Protein AF-A0A957PUI8-F1 (afdb_monomer)

Secondary structure (DSSP, 8-state):
-----PPPPPGGG-HHHHHHHT--TTHHHHHHHHHHHHHHH--TTT--EEEEESS---SSTT----SS-EEEEEEE--HHHHHHHHHT-----PEEP-SS--SS-EEEEETTTTEEEEEE-HHHHHHHTTT-TT--GGGS----HHHHHHHHHHHHTTSS-GGG--TTSPEEEEEEESS--------SS-TT----GGGTGGGS-GGGTTTTTS--PSSPP-TT--S-TT----TT-EEEEE-TTT--EEEEE---HHHHHHHHHHHHHTSSSSS-EEEEEEEESGGGG-PPTTPPPEEEE-TTSSSEEEE-HHHHHHHHHHHTTTTTT-TT-----EEEESSHHHHHHHHHHHHHHHHHHHH-

Radius of gyration: 20.93 Å; Cα contacts (8 Å, |Δi|>4): 728; chains: 1; bounding box: 64×50×56 Å

pLDDT: mean 84.75, std 15.0, range [31.52, 98.38]

Nearest PDB structures (foldseek):
  7f6h-assembly1_B  TM=4.415E-01  e=2.334E+00  Homo sapiens
  4g5s-assembly2_B  TM=3.783E-01  e=2.943E+00  Homo sapiens
  3qi2-assembly1_A  TM=3.836E-01  e=4.678E+00  Homo sapiens
  7rro-assembly1_RE  TM=3.338E-01  e=8.846E+00  Bos taurus

Structure (mmCIF, N/CA/C/O backbone):
data_AF-A0A957PUI8-F1
#
_entry.id   AF-A0A957PUI8-F1
#
loop_
_atom_site.group_PDB
_atom_site.id
_atom_site.type_symbol
_atom_site.label_atom_id
_atom_site.label_alt_id
_atom_site.label_comp_id
_atom_site.label_asym_id
_atom_site.label_entity_id
_atom_site.label_seq_id
_atom_site.pdbx_PDB_ins_code
_atom_site.Cartn_x
_atom_site.Cartn_y
_atom_site.Cartn_z
_atom_site.occupancy
_atom_site.B_iso_or_equiv
_atom_site.auth_seq_id
_atom_site.auth_comp_id
_atom_site.auth_asym_id
_atom_site.auth_atom_id
_atom_site.pdbx_PDB_model_num
ATOM 1 N N . GLY A 1 1 ? 38.160 -4.167 0.476 1.00 32.28 1 GLY A N 1
ATOM 2 C CA . GLY A 1 1 ? 38.110 -5.253 -0.507 1.00 32.28 1 GLY A CA 1
ATOM 3 C C . GLY A 1 1 ? 37.098 -6.223 0.010 1.00 32.28 1 GLY A C 1
ATOM 4 O O . GLY A 1 1 ? 37.440 -6.986 0.896 1.00 32.28 1 GLY A O 1
ATOM 5 N N . ASP A 1 2 ? 35.867 -6.089 -0.457 1.00 31.52 2 ASP A N 1
ATOM 6 C CA . ASP A 1 2 ? 34.816 -7.054 -0.186 1.00 31.52 2 ASP A CA 1
ATOM 7 C C . ASP A 1 2 ? 34.073 -7.259 -1.502 1.00 31.52 2 ASP A C 1
ATOM 9 O O . ASP A 1 2 ? 33.570 -6.318 -2.118 1.00 31.52 2 ASP A O 1
ATOM 13 N N . SER A 1 3 ? 34.215 -8.468 -2.015 1.00 36.03 3 SER A N 1
ATOM 14 C CA . SER A 1 3 ? 33.754 -8.921 -3.313 1.00 36.03 3 SER A CA 1
ATOM 15 C C . SER A 1 3 ? 32.315 -9.395 -3.186 1.00 36.03 3 SER A C 1
ATOM 17 O O . SER A 1 3 ? 32.062 -10.354 -2.468 1.00 36.03 3 SER A O 1
ATOM 19 N N . SER A 1 4 ? 31.405 -8.748 -3.914 1.00 41.06 4 SER A N 1
ATOM 20 C CA . SER A 1 4 ? 30.279 -9.386 -4.613 1.00 41.06 4 SER A CA 1
ATOM 21 C C . SER A 1 4 ? 29.708 -10.672 -3.981 1.00 41.06 4 SER A C 1
ATOM 23 O O . SER A 1 4 ? 29.846 -11.751 -4.555 1.00 41.06 4 SER A O 1
ATOM 25 N N . ASN A 1 5 ? 29.010 -10.563 -2.849 1.00 33.94 5 ASN A N 1
ATOM 26 C CA . ASN A 1 5 ? 27.994 -11.549 -2.478 1.00 33.94 5 ASN A CA 1
ATOM 27 C C . ASN A 1 5 ? 26.653 -11.028 -2.993 1.00 33.94 5 ASN A C 1
ATOM 29 O O . ASN A 1 5 ? 25.959 -10.280 -2.309 1.00 33.94 5 ASN A O 1
ATOM 33 N N . SER A 1 6 ? 26.305 -11.391 -4.228 1.00 39.66 6 SER A N 1
ATOM 34 C CA . SER A 1 6 ? 24.896 -11.379 -4.617 1.00 39.66 6 SER A CA 1
ATOM 35 C C . SER A 1 6 ? 24.217 -12.427 -3.726 1.00 39.66 6 SER A C 1
ATOM 37 O O . SER A 1 6 ? 24.689 -13.568 -3.723 1.00 39.66 6 SER A O 1
ATOM 39 N N . PRO A 1 7 ? 23.229 -12.062 -2.890 1.00 45.69 7 PRO A N 1
ATOM 40 C CA . PRO A 1 7 ? 22.587 -13.034 -2.019 1.00 45.69 7 PRO A CA 1
ATOM 41 C C . PRO A 1 7 ? 21.960 -14.098 -2.918 1.00 45.69 7 PRO A C 1
ATOM 43 O O . PRO A 1 7 ? 21.171 -13.769 -3.802 1.00 45.69 7 PRO A O 1
ATOM 46 N N . THR A 1 8 ? 22.348 -15.364 -2.754 1.00 48.09 8 THR A N 1
ATOM 47 C CA . THR A 1 8 ? 21.557 -16.451 -3.337 1.00 48.09 8 THR A CA 1
ATOM 48 C C . THR A 1 8 ? 20.154 -16.325 -2.754 1.00 48.09 8 THR A C 1
ATOM 50 O O . THR A 1 8 ? 20.069 -16.298 -1.523 1.00 48.09 8 THR A O 1
ATOM 53 N N . PRO A 1 9 ? 19.106 -16.220 -3.588 1.00 54.91 9 PRO A N 1
ATOM 54 C CA . PRO A 1 9 ? 17.733 -16.112 -3.117 1.00 54.91 9 PRO A CA 1
ATOM 55 C C . PRO A 1 9 ? 17.460 -17.247 -2.134 1.00 54.91 9 PRO A C 1
ATOM 57 O O . PRO A 1 9 ? 17.698 -18.417 -2.459 1.00 54.91 9 PRO A O 1
ATOM 60 N N . ASP A 1 10 ? 17.044 -16.910 -0.916 1.00 63.00 10 ASP A N 1
ATOM 61 C CA . ASP A 1 10 ? 16.640 -17.930 0.040 1.00 63.00 10 ASP A CA 1
ATOM 62 C C . ASP A 1 10 ? 15.305 -18.506 -0.445 1.00 63.00 10 ASP A C 1
ATOM 64 O O . ASP A 1 10 ? 14.446 -17.802 -0.974 1.00 63.00 10 ASP A O 1
ATOM 68 N N . THR A 1 11 ? 15.092 -19.798 -0.233 1.00 61.16 11 THR A N 1
ATOM 69 C CA . THR A 1 11 ? 13.758 -20.403 -0.315 1.00 61.16 11 THR A CA 1
ATOM 70 C C . THR A 1 11 ? 12.693 -19.638 0.482 1.00 61.16 11 THR A C 1
ATOM 72 O O . THR A 1 11 ? 11.520 -19.707 0.125 1.00 61.16 11 THR A O 1
ATOM 75 N N . GLY A 1 12 ? 13.087 -18.899 1.528 1.00 67.88 12 GLY A N 1
ATOM 76 C CA . GLY A 1 12 ? 12.214 -18.000 2.290 1.00 67.88 12 GLY A CA 1
ATOM 77 C C . GLY A 1 12 ? 11.775 -16.720 1.562 1.00 67.88 12 GLY A C 1
ATOM 78 O O . GLY A 1 12 ? 10.790 -16.120 1.985 1.00 67.88 12 GLY A O 1
ATOM 79 N N . ASP A 1 13 ? 12.446 -16.326 0.474 1.00 82.31 13 ASP A N 1
ATOM 80 C CA . ASP A 1 13 ? 12.096 -15.139 -0.322 1.00 82.31 13 ASP A CA 1
ATOM 81 C C . ASP A 1 13 ? 11.034 -15.440 -1.396 1.00 82.31 13 ASP A C 1
ATOM 83 O O . ASP A 1 13 ? 10.448 -14.517 -1.965 1.00 82.31 13 ASP A O 1
ATOM 87 N N . ASP A 1 14 ? 10.771 -16.723 -1.685 1.00 92.81 14 ASP A N 1
ATOM 88 C CA . ASP A 1 14 ? 9.701 -17.127 -2.596 1.00 92.81 14 ASP A CA 1
ATOM 89 C C . ASP A 1 14 ? 8.342 -16.976 -1.886 1.00 92.81 14 ASP A C 1
ATOM 91 O O . ASP A 1 14 ? 8.043 -17.757 -0.968 1.00 92.81 14 ASP A O 1
ATOM 95 N N . PRO A 1 15 ? 7.472 -16.037 -2.320 1.00 94.50 15 PRO A N 1
ATOM 96 C CA . PRO A 1 15 ? 6.189 -15.802 -1.668 1.00 94.50 15 PRO A CA 1
ATOM 97 C C . PRO A 1 15 ? 5.319 -17.058 -1.652 1.00 94.50 15 PRO A C 1
ATOM 99 O O . PRO A 1 15 ? 4.558 -17.262 -0.714 1.00 94.50 15 PRO A O 1
ATOM 102 N N . ARG A 1 16 ? 5.457 -17.949 -2.638 1.00 94.88 16 ARG A N 1
ATOM 103 C CA . ARG A 1 16 ? 4.681 -19.191 -2.718 1.00 94.88 16 ARG A CA 1
ATOM 104 C C . ARG A 1 16 ? 5.058 -20.153 -1.603 1.00 94.88 16 ARG A C 1
ATOM 106 O O . ARG A 1 16 ? 4.190 -20.755 -0.971 1.00 94.88 16 ARG A O 1
ATOM 113 N N . VAL A 1 17 ? 6.358 -20.296 -1.366 1.00 94.12 17 VAL A N 1
ATOM 114 C CA . VAL A 1 17 ? 6.896 -21.200 -0.349 1.00 94.12 17 VAL A CA 1
ATOM 115 C C . VAL A 1 17 ? 6.613 -20.642 1.039 1.00 94.12 17 VAL A C 1
ATOM 117 O O . VAL A 1 17 ? 6.068 -21.360 1.879 1.00 94.12 17 VAL A O 1
ATOM 120 N N . CYS A 1 18 ? 6.913 -19.362 1.272 1.00 94.50 18 CYS A N 1
ATOM 121 C CA . CYS A 1 18 ? 6.743 -18.782 2.598 1.00 94.50 18 CYS A CA 1
ATOM 122 C C . CYS A 1 18 ? 5.262 -18.607 2.980 1.00 94.50 18 CYS A C 1
ATOM 124 O O . CYS A 1 18 ? 4.916 -18.776 4.150 1.00 94.50 18 CYS A O 1
ATOM 126 N N . ASN A 1 19 ? 4.360 -18.337 2.020 1.00 95.69 19 ASN A N 1
ATOM 127 C CA . ASN A 1 19 ? 2.918 -18.254 2.291 1.00 95.69 19 ASN A CA 1
ATOM 128 C C . ASN A 1 19 ? 2.357 -19.615 2.704 1.00 95.69 19 ASN A C 1
ATOM 130 O O . ASN A 1 19 ? 1.551 -19.692 3.635 1.00 95.69 19 ASN A O 1
ATOM 134 N N . ALA A 1 20 ? 2.786 -20.683 2.021 1.00 93.88 20 ALA A N 1
ATOM 135 C CA . ALA A 1 20 ? 2.368 -22.050 2.314 1.00 93.88 20 ALA A CA 1
ATOM 136 C C . ALA A 1 20 ? 2.899 -22.544 3.669 1.00 93.88 20 ALA A C 1
ATOM 138 O O . ALA A 1 20 ? 2.205 -23.279 4.367 1.00 93.88 20 ALA A O 1
ATOM 139 N N . ALA A 1 21 ? 4.111 -22.129 4.048 1.00 93.81 21 ALA A N 1
ATOM 140 C CA . ALA A 1 21 ? 4.710 -22.427 5.349 1.00 93.81 21 ALA A CA 1
ATOM 141 C C . ALA A 1 21 ? 4.277 -21.460 6.470 1.00 93.81 21 ALA A C 1
ATOM 143 O O . ALA A 1 21 ? 4.639 -21.673 7.625 1.00 93.81 21 ALA A O 1
ATOM 144 N N . ASP A 1 22 ? 3.538 -20.405 6.122 1.00 93.38 22 ASP A N 1
ATOM 145 C CA . ASP A 1 22 ? 3.132 -19.300 6.993 1.00 93.38 22 ASP A CA 1
ATOM 146 C C . ASP A 1 22 ? 4.283 -18.639 7.774 1.00 93.38 22 ASP A C 1
ATOM 148 O O . ASP A 1 22 ? 4.185 -18.330 8.959 1.00 93.38 22 ASP A O 1
ATOM 152 N N . ASN A 1 23 ? 5.412 -18.421 7.100 1.00 93.31 23 ASN A N 1
ATOM 153 C CA . ASN A 1 23 ? 6.626 -17.894 7.724 1.00 93.31 23 ASN A CA 1
ATOM 154 C C . ASN A 1 23 ? 7.247 -16.702 6.979 1.00 93.31 23 ASN A C 1
ATOM 156 O O . ASN A 1 23 ? 8.385 -16.335 7.276 1.00 93.31 23 ASN A O 1
ATOM 160 N N . CYS A 1 24 ? 6.515 -16.077 6.048 1.00 92.12 24 CYS A N 1
ATOM 161 C CA . CYS A 1 24 ? 6.986 -14.890 5.335 1.00 92.12 24 CYS A CA 1
ATOM 162 C C . CYS A 1 24 ? 7.321 -13.763 6.315 1.00 92.12 24 CYS A C 1
ATOM 164 O O . CYS A 1 24 ? 6.441 -13.250 7.012 1.00 92.12 24 CYS A O 1
ATOM 166 N N . GLN A 1 25 ? 8.579 -13.334 6.340 1.00 90.00 25 GLN A N 1
ATOM 167 C CA . GLN A 1 25 ? 8.997 -12.167 7.109 1.00 90.00 25 GLN A CA 1
ATOM 168 C C . GLN A 1 25 ? 9.031 -10.924 6.208 1.00 90.00 25 GLN A C 1
ATOM 170 O O . GLN A 1 25 ? 9.383 -11.030 5.036 1.00 90.00 25 GLN A O 1
ATOM 175 N N . PRO A 1 26 ? 8.670 -9.738 6.726 1.00 89.50 26 PRO A N 1
ATOM 176 C CA . PRO A 1 26 ? 8.267 -9.459 8.109 1.00 89.50 26 PRO A CA 1
ATOM 177 C C . PRO A 1 26 ? 6.766 -9.682 8.400 1.00 89.50 26 PRO A C 1
ATOM 179 O O . PRO A 1 26 ? 6.325 -9.401 9.511 1.00 89.50 26 PRO A O 1
ATOM 182 N N . LEU A 1 27 ? 5.963 -10.163 7.437 1.00 92.94 27 LEU A N 1
ATOM 183 C CA . LEU A 1 27 ? 4.502 -10.258 7.590 1.00 92.94 27 LEU A CA 1
ATOM 184 C C . LEU A 1 27 ? 4.073 -11.120 8.786 1.00 92.94 27 LEU A C 1
ATOM 186 O O . LEU A 1 27 ? 3.169 -10.717 9.505 1.00 92.94 27 LEU A O 1
ATOM 190 N N . ARG A 1 28 ? 4.722 -12.260 9.053 1.00 93.50 28 ARG A N 1
ATOM 191 C CA . ARG A 1 28 ? 4.394 -13.093 10.225 1.00 93.50 28 ARG A CA 1
ATOM 192 C C . ARG A 1 28 ? 4.484 -12.297 11.527 1.00 93.50 28 ARG A C 1
ATOM 194 O O . ARG A 1 28 ? 3.560 -12.349 12.324 1.00 93.50 28 ARG A O 1
ATOM 201 N N . ALA A 1 29 ? 5.534 -11.496 11.697 1.00 91.44 29 ALA A N 1
ATOM 202 C CA . ALA A 1 29 ? 5.672 -10.653 12.879 1.00 91.44 29 ALA A CA 1
ATOM 203 C C . ALA A 1 29 ? 4.630 -9.527 12.935 1.00 91.44 29 ALA A C 1
ATOM 205 O O . ALA A 1 29 ? 4.162 -9.178 14.013 1.00 91.44 29 ALA A O 1
ATOM 206 N N . VAL A 1 30 ? 4.243 -8.972 11.781 1.00 93.88 30 VAL A N 1
ATOM 207 C CA . VAL A 1 30 ? 3.130 -8.012 11.702 1.00 93.88 30 VAL A CA 1
ATOM 208 C C . VAL A 1 30 ? 1.828 -8.661 12.168 1.00 93.88 30 VAL A C 1
ATOM 210 O O . VAL A 1 30 ? 1.095 -8.040 12.930 1.00 93.88 30 VAL A O 1
ATOM 213 N N . LYS A 1 31 ? 1.554 -9.900 11.742 1.00 95.62 31 LYS A N 1
ATOM 214 C CA . LYS A 1 31 ? 0.366 -10.660 12.153 1.00 95.62 31 LYS A CA 1
ATOM 215 C C . LYS A 1 31 ? 0.357 -10.886 13.661 1.00 95.62 31 LYS A C 1
ATOM 217 O O . LYS A 1 31 ? -0.644 -10.578 14.292 1.00 95.62 31 LYS A O 1
ATOM 222 N N . ASP A 1 32 ? 1.478 -11.339 14.224 1.00 94.44 32 ASP A N 1
ATOM 223 C CA . ASP A 1 32 ? 1.618 -11.574 15.667 1.00 94.44 32 ASP A CA 1
ATOM 224 C C . ASP A 1 32 ? 1.300 -10.300 16.469 1.00 94.44 32 ASP A C 1
ATOM 226 O O . ASP A 1 32 ? 0.420 -10.302 17.324 1.00 94.44 32 ASP A O 1
ATOM 230 N N . VAL A 1 33 ? 1.935 -9.175 16.122 1.00 93.50 33 VAL A N 1
ATOM 231 C CA . VAL A 1 33 ? 1.727 -7.899 16.827 1.00 93.50 33 VAL A CA 1
ATOM 232 C C . VAL A 1 33 ? 0.308 -7.348 16.626 1.00 93.50 33 VAL A C 1
ATOM 234 O O . VAL A 1 33 ? -0.265 -6.762 17.543 1.00 93.50 33 VAL A O 1
ATOM 237 N N . ALA A 1 34 ? -0.283 -7.521 15.441 1.00 94.12 34 ALA A N 1
ATOM 238 C CA . ALA A 1 34 ? -1.649 -7.080 15.176 1.00 94.12 34 ALA A CA 1
ATOM 239 C C . ALA A 1 34 ? -2.691 -7.912 15.943 1.00 94.12 34 ALA A C 1
ATOM 241 O O . ALA A 1 34 ? -3.688 -7.352 16.400 1.00 94.12 34 ALA A O 1
ATOM 242 N N . ILE A 1 35 ? -2.461 -9.219 16.113 1.00 95.19 35 ILE A N 1
ATOM 243 C CA . ILE A 1 35 ? -3.298 -10.087 16.953 1.00 95.19 35 ILE A CA 1
ATOM 244 C C . ILE A 1 35 ? -3.187 -9.649 18.414 1.00 95.19 35 ILE A C 1
ATOM 246 O O . ILE A 1 35 ? -4.217 -9.373 19.024 1.00 95.19 35 ILE A O 1
ATOM 250 N N . ASP A 1 36 ? -1.968 -9.466 18.932 1.00 91.62 36 ASP A N 1
ATOM 251 C CA . ASP A 1 36 ? -1.745 -8.986 20.303 1.00 91.62 36 ASP A CA 1
ATOM 252 C C . ASP A 1 36 ? -2.445 -7.638 20.554 1.00 91.62 36 ASP A C 1
ATOM 254 O O . ASP A 1 36 ? -3.061 -7.422 21.601 1.00 91.62 36 ASP A O 1
ATOM 258 N N . PHE A 1 37 ? -2.386 -6.723 19.579 1.00 89.56 37 PHE A N 1
ATOM 259 C CA . PHE A 1 37 ? -3.085 -5.439 19.629 1.00 89.56 37 PHE A CA 1
ATOM 260 C C . PHE A 1 37 ? -4.606 -5.615 19.700 1.00 89.56 37 PHE A C 1
ATOM 262 O O . PHE A 1 37 ? -5.262 -4.967 20.517 1.00 89.56 37 PHE A O 1
ATOM 269 N N . VAL A 1 38 ? -5.170 -6.499 18.870 1.00 91.19 38 VAL A N 1
ATOM 270 C CA . VAL A 1 38 ? -6.606 -6.794 18.869 1.00 91.19 38 VAL A CA 1
ATOM 271 C C . VAL A 1 38 ? -7.037 -7.393 20.207 1.00 91.19 38 VAL A C 1
ATOM 273 O O . VAL A 1 38 ? -7.983 -6.894 20.808 1.00 91.19 38 VAL A O 1
ATOM 276 N N . GLU A 1 39 ? -6.324 -8.395 20.714 1.00 90.06 39 GLU A N 1
ATOM 277 C CA . GLU A 1 39 ? -6.637 -9.047 21.991 1.00 90.06 39 GLU A CA 1
ATOM 278 C C . GLU A 1 39 ? -6.511 -8.093 23.191 1.00 90.06 39 GLU A C 1
ATOM 280 O O . GLU A 1 39 ? -7.239 -8.229 24.177 1.00 90.06 39 GLU A O 1
ATOM 285 N N . SER A 1 40 ? -5.608 -7.111 23.113 1.00 83.69 40 SER A N 1
ATOM 286 C CA . SER A 1 40 ? -5.331 -6.186 24.219 1.00 83.69 40 SER A CA 1
ATOM 287 C C . SER A 1 40 ? -6.242 -4.959 24.253 1.00 83.69 40 SER A C 1
ATOM 289 O O . SER A 1 40 ? -6.528 -4.450 25.338 1.00 83.69 40 SER A O 1
ATOM 291 N N . LEU A 1 41 ? -6.659 -4.443 23.091 1.00 77.25 41 LEU A N 1
ATOM 292 C CA . LEU A 1 41 ? -7.347 -3.150 22.992 1.00 77.25 41 LEU A CA 1
ATOM 293 C C . LEU A 1 41 ? -8.834 -3.271 22.645 1.00 77.25 41 LEU A C 1
ATOM 295 O O . LEU A 1 41 ? -9.619 -2.420 23.057 1.00 77.25 41 LEU A O 1
ATOM 299 N N . ILE A 1 42 ? -9.230 -4.293 21.883 1.00 78.75 42 ILE A N 1
ATOM 300 C CA . ILE A 1 42 ? -10.578 -4.373 21.316 1.00 78.75 42 ILE A CA 1
ATOM 301 C C . ILE A 1 42 ? -11.532 -4.964 22.349 1.00 78.75 42 ILE A C 1
ATOM 303 O O . ILE A 1 42 ? -11.451 -6.133 22.725 1.00 78.75 42 ILE A O 1
ATOM 307 N N . TYR A 1 43 ? -12.509 -4.167 22.773 1.00 82.50 43 TYR A N 1
ATOM 308 C CA . TYR A 1 43 ? -13.600 -4.656 23.598 1.00 82.50 43 TYR A CA 1
ATOM 309 C C . TYR A 1 43 ? -14.673 -5.305 22.717 1.00 82.50 43 TYR A C 1
ATOM 311 O O . TYR A 1 43 ? -15.579 -4.651 22.175 1.00 82.50 43 TYR A O 1
ATOM 319 N N . PHE A 1 44 ? -14.566 -6.626 22.559 1.00 77.62 44 PHE A N 1
ATOM 320 C CA . PHE A 1 44 ? -15.466 -7.399 21.706 1.00 77.62 44 PHE A CA 1
ATOM 321 C C . PHE A 1 44 ? -16.941 -7.216 22.086 1.00 77.62 44 PHE A C 1
ATOM 323 O O . PHE A 1 44 ? -17.341 -7.229 23.250 1.00 77.62 44 PHE A O 1
ATOM 330 N N . GLY A 1 45 ? -17.768 -7.019 21.057 1.00 72.00 45 GLY A N 1
ATOM 331 C CA . GLY A 1 45 ? -19.174 -6.626 21.175 1.00 72.00 45 GLY A CA 1
ATOM 332 C C . GLY A 1 45 ? -19.409 -5.125 20.969 1.00 72.00 45 GLY A C 1
ATOM 333 O O . GLY A 1 45 ? -20.446 -4.746 20.407 1.00 72.00 45 GLY A O 1
ATOM 334 N N . TYR A 1 46 ? -18.435 -4.268 21.293 1.00 84.19 46 TYR A N 1
ATOM 335 C CA . TYR A 1 46 ? -18.524 -2.821 21.064 1.00 84.19 46 TYR A CA 1
ATOM 336 C C . TYR A 1 46 ? -17.656 -2.358 19.908 1.00 84.19 46 TYR A C 1
ATOM 338 O O . TYR A 1 46 ? -18.181 -1.749 18.975 1.00 84.19 46 TYR A O 1
ATOM 346 N N . ASP A 1 47 ? -16.386 -2.721 19.927 1.00 89.88 47 ASP A N 1
ATOM 347 C CA . ASP A 1 47 ? -15.452 -2.299 18.897 1.00 89.88 47 ASP A CA 1
ATOM 348 C C . ASP A 1 47 ? -15.659 -3.098 17.608 1.00 89.88 47 ASP A C 1
ATOM 350 O O . ASP A 1 47 ? -16.299 -4.162 17.589 1.00 89.88 47 ASP A O 1
ATOM 354 N N . ARG A 1 48 ? -15.209 -2.520 16.495 1.00 92.25 48 ARG A N 1
ATOM 355 C CA . ARG A 1 48 ? -15.354 -3.087 15.156 1.00 92.25 48 ARG A CA 1
ATOM 356 C C . ARG A 1 48 ? -14.025 -2.977 14.427 1.00 92.25 48 ARG A C 1
ATOM 358 O O . ARG A 1 48 ? -13.445 -1.898 14.379 1.00 92.25 48 ARG A O 1
ATOM 365 N N . VAL A 1 49 ? -13.573 -4.079 13.844 1.00 94.25 49 VAL A N 1
ATOM 366 C CA . VAL A 1 49 ? -12.309 -4.151 13.105 1.00 94.25 49 VAL A CA 1
ATOM 367 C C . VAL A 1 49 ? -12.598 -4.563 11.671 1.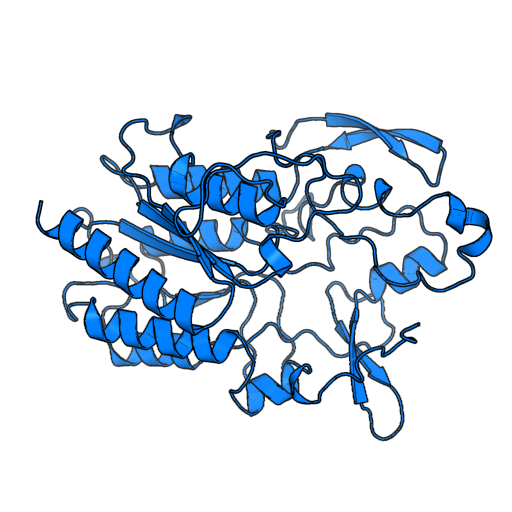00 94.25 49 VAL A C 1
ATOM 369 O O . VAL A 1 49 ? -13.395 -5.470 11.429 1.00 94.25 49 VAL A O 1
ATOM 372 N N . ALA A 1 50 ? -11.949 -3.885 10.733 1.00 96.00 50 ALA A N 1
ATOM 373 C CA . ALA A 1 50 ? -11.853 -4.292 9.340 1.00 96.00 50 ALA A CA 1
ATOM 374 C C . ALA A 1 50 ? -10.382 -4.565 9.010 1.00 96.00 50 ALA A C 1
ATOM 376 O O . ALA A 1 50 ? -9.490 -3.928 9.572 1.00 96.00 50 ALA A O 1
ATOM 377 N N . VAL A 1 51 ? -10.136 -5.497 8.093 1.00 97.50 51 VAL A N 1
ATOM 378 C CA . VAL A 1 51 ? -8.792 -5.866 7.636 1.00 97.50 51 VAL A CA 1
ATOM 379 C C . VAL A 1 51 ? -8.730 -5.677 6.128 1.00 97.50 51 VAL A C 1
ATOM 381 O O . VAL A 1 51 ? -9.556 -6.214 5.386 1.00 97.50 51 VAL A O 1
ATOM 384 N N . VAL A 1 52 ? -7.743 -4.912 5.671 1.00 97.69 52 VAL A N 1
ATOM 385 C CA . VAL A 1 52 ? -7.488 -4.632 4.255 1.00 97.69 52 VAL A CA 1
ATOM 386 C C . VAL A 1 52 ? -6.057 -5.041 3.936 1.00 97.69 52 VAL A C 1
ATOM 388 O O . VAL A 1 52 ? -5.140 -4.740 4.695 1.00 97.69 52 VAL A O 1
ATOM 391 N N . ALA A 1 53 ? -5.869 -5.711 2.803 1.00 97.06 53 ALA A N 1
ATOM 392 C CA . ALA A 1 53 ? -4.557 -6.045 2.272 1.00 97.06 53 ALA A CA 1
ATOM 393 C C . ALA A 1 53 ? -4.238 -5.202 1.029 1.00 97.06 53 ALA A C 1
ATOM 395 O O . ALA A 1 53 ? -5.124 -4.885 0.235 1.00 97.06 53 ALA A O 1
ATOM 396 N N . MET A 1 54 ? -2.952 -4.896 0.828 1.00 94.38 54 MET A N 1
ATOM 397 C CA . MET A 1 54 ? -2.454 -4.115 -0.320 1.00 94.38 54 MET A CA 1
ATOM 398 C C . MET A 1 54 ? -2.687 -4.817 -1.662 1.00 94.38 54 MET A C 1
ATOM 400 O O . MET A 1 54 ? -2.787 -4.174 -2.701 1.00 94.38 54 MET A O 1
ATOM 404 N N . THR A 1 55 ? -2.768 -6.146 -1.638 1.00 95.69 55 THR A N 1
ATOM 405 C CA . THR A 1 55 ? -2.925 -6.996 -2.820 1.00 95.69 55 THR A CA 1
ATOM 406 C C . THR A 1 55 ? -3.887 -8.143 -2.519 1.00 95.69 55 THR A C 1
ATOM 408 O O . THR A 1 55 ? -4.232 -8.391 -1.357 1.00 95.69 55 THR A O 1
ATOM 411 N N . GLY A 1 56 ? -4.309 -8.866 -3.559 1.00 96.19 56 GLY A N 1
ATOM 412 C CA . GLY A 1 56 ? -5.129 -10.064 -3.406 1.00 96.19 56 GLY A CA 1
ATOM 413 C C . GLY A 1 56 ? -4.474 -11.117 -2.505 1.00 96.19 56 GLY A C 1
ATOM 414 O O . GLY A 1 56 ? -3.261 -11.134 -2.318 1.00 96.19 56 GLY A O 1
ATOM 415 N N . GLN A 1 57 ? -5.291 -12.003 -1.937 1.00 96.62 57 GLN A N 1
ATOM 416 C CA . GLN A 1 57 ? -4.851 -13.018 -0.977 1.00 96.62 57 GLN A CA 1
ATOM 417 C C . GLN A 1 57 ? -4.866 -14.406 -1.620 1.00 96.62 57 GLN A C 1
ATOM 419 O O . GLN A 1 57 ? -5.903 -14.861 -2.105 1.00 96.62 57 GLN A O 1
ATOM 424 N N . ALA A 1 58 ? -3.701 -15.051 -1.697 1.00 95.25 58 ALA A N 1
ATOM 425 C CA . ALA A 1 58 ? -3.564 -16.353 -2.344 1.00 95.25 58 ALA A CA 1
ATOM 426 C C . ALA A 1 58 ? -4.123 -17.466 -1.452 1.00 95.25 58 ALA A C 1
ATOM 428 O O . ALA A 1 58 ? -3.860 -17.495 -0.253 1.00 95.25 58 ALA A O 1
ATOM 429 N N . THR A 1 59 ? -4.857 -18.410 -2.043 1.00 92.38 59 THR A N 1
ATOM 430 C CA . THR A 1 59 ? -5.449 -19.539 -1.305 1.00 92.38 59 THR A CA 1
ATOM 431 C C . THR A 1 59 ? -4.522 -20.746 -1.203 1.00 92.38 59 THR A C 1
ATOM 433 O O . THR A 1 59 ? -4.680 -21.568 -0.306 1.00 92.38 59 THR A O 1
ATOM 436 N N . ASP A 1 60 ? -3.559 -20.877 -2.117 1.00 91.75 60 ASP A N 1
ATOM 437 C CA . ASP A 1 60 ? -2.567 -21.949 -2.102 1.00 91.75 60 ASP A CA 1
ATOM 438 C C . ASP A 1 60 ? -1.284 -21.560 -2.852 1.00 91.75 60 ASP A C 1
ATOM 440 O O . ASP A 1 60 ? -1.182 -20.499 -3.473 1.00 91.75 60 ASP A O 1
ATOM 444 N N . ILE A 1 61 ? -0.305 -22.467 -2.833 1.00 91.00 61 ILE A N 1
ATOM 445 C CA . ILE A 1 61 ? 0.992 -22.303 -3.496 1.00 91.00 61 ILE A CA 1
ATOM 446 C C . ILE A 1 61 ? 0.880 -22.142 -5.021 1.00 91.00 61 ILE A C 1
ATOM 448 O O . ILE A 1 61 ? 1.819 -21.686 -5.657 1.00 91.00 61 ILE A O 1
ATOM 452 N N . SER A 1 62 ? -0.217 -22.545 -5.659 1.00 90.50 62 SER A N 1
ATOM 453 C CA . SER A 1 62 ? -0.419 -22.449 -7.113 1.00 90.50 62 SER A CA 1
ATOM 454 C C . SER A 1 62 ? -1.225 -21.225 -7.548 1.00 90.50 62 SER A C 1
ATOM 456 O O . SER A 1 62 ? -1.253 -20.902 -8.735 1.00 90.50 62 SER A O 1
ATOM 458 N N . SER A 1 63 ? -1.839 -20.528 -6.597 1.00 92.38 63 SER A N 1
ATOM 459 C CA . SER A 1 63 ? -2.766 -19.432 -6.848 1.00 92.38 63 SER A CA 1
ATOM 460 C C . SER A 1 63 ? -2.018 -18.125 -7.092 1.00 92.38 63 SER A C 1
ATOM 462 O O . SER A 1 63 ? -1.367 -17.598 -6.195 1.00 92.38 63 SER A O 1
ATOM 464 N N . ALA A 1 64 ? -2.112 -17.578 -8.301 1.00 93.88 64 ALA A N 1
ATOM 465 C CA . ALA A 1 64 ? -1.656 -16.220 -8.575 1.00 93.88 64 ALA A CA 1
ATOM 466 C C . ALA A 1 64 ? -2.755 -15.220 -8.200 1.00 93.88 64 ALA A C 1
ATOM 468 O O . ALA A 1 64 ? -3.927 -15.446 -8.503 1.00 93.88 64 ALA A O 1
ATOM 469 N N . VAL A 1 65 ? -2.376 -14.106 -7.584 1.00 95.69 65 VAL A N 1
ATOM 470 C CA . VAL A 1 65 ? -3.307 -13.040 -7.195 1.00 95.69 65 VAL A CA 1
ATOM 471 C C . VAL A 1 65 ? -2.980 -11.720 -7.872 1.00 95.69 65 VAL A C 1
ATOM 473 O O . VAL A 1 65 ? -1.910 -11.538 -8.451 1.00 95.69 65 VAL A O 1
ATOM 476 N N . THR A 1 66 ? -3.943 -10.801 -7.843 1.00 93.38 66 THR A N 1
ATOM 477 C CA . THR A 1 66 ? -3.794 -9.477 -8.452 1.00 93.38 66 THR A CA 1
ATOM 478 C C . THR A 1 66 ? -3.163 -8.491 -7.472 1.00 93.38 66 THR A C 1
ATOM 480 O O . THR A 1 66 ? -3.247 -8.654 -6.256 1.00 93.38 66 THR A O 1
ATOM 483 N N . ARG A 1 67 ? -2.569 -7.429 -8.013 1.00 92.56 67 ARG A N 1
ATOM 484 C CA . ARG A 1 67 ? -2.039 -6.288 -7.253 1.00 92.56 67 ARG A CA 1
ATOM 485 C C . ARG A 1 67 ? -3.116 -5.316 -6.746 1.00 92.56 67 ARG A C 1
ATOM 487 O O . ARG A 1 67 ? -2.791 -4.235 -6.273 1.00 92.56 67 ARG A O 1
ATOM 494 N N . VAL A 1 68 ? -4.394 -5.648 -6.926 1.00 93.94 68 VAL A N 1
ATOM 495 C CA . VAL A 1 68 ? -5.503 -4.794 -6.497 1.00 93.94 68 VAL A CA 1
ATOM 496 C C . VAL A 1 68 ? -5.691 -4.972 -4.987 1.00 93.94 68 VAL A C 1
ATOM 498 O O . VAL A 1 68 ? -5.741 -6.123 -4.537 1.00 93.94 68 VAL A O 1
ATOM 501 N N . PRO A 1 69 ? -5.809 -3.880 -4.208 1.00 96.62 69 PRO A N 1
ATOM 502 C CA . PRO A 1 69 ? -6.145 -3.957 -2.792 1.00 96.62 69 PRO A CA 1
ATOM 503 C C . PRO A 1 69 ? -7.390 -4.804 -2.535 1.00 96.62 69 PRO A C 1
ATOM 505 O O . PRO A 1 69 ? -8.339 -4.797 -3.323 1.00 96.62 69 PRO A O 1
ATOM 508 N N . TYR A 1 70 ? -7.389 -5.542 -1.428 1.00 96.50 70 TYR A N 1
ATOM 509 C CA . TYR A 1 70 ? -8.407 -6.545 -1.136 1.00 96.50 70 TYR A CA 1
ATOM 510 C C . TYR A 1 70 ? -8.999 -6.353 0.269 1.00 96.50 70 TYR A C 1
ATOM 512 O O . TYR A 1 70 ? -8.244 -6.333 1.247 1.00 96.50 70 TYR A O 1
ATOM 520 N N . PRO A 1 71 ? -10.334 -6.231 0.408 1.00 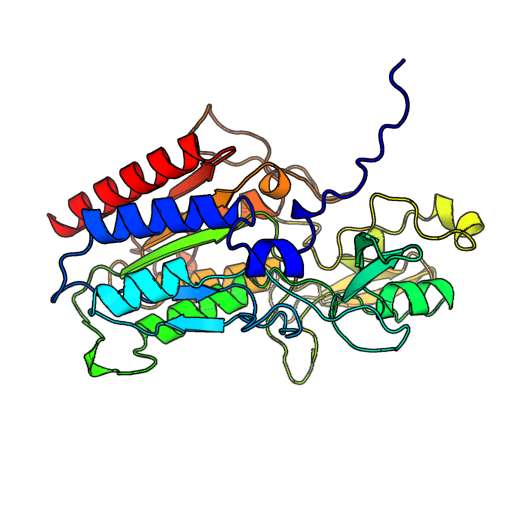96.88 71 PRO A N 1
ATOM 521 C CA . PRO A 1 71 ? -10.987 -6.201 1.711 1.00 96.88 71 PRO A CA 1
ATOM 522 C C . PRO A 1 71 ? -11.049 -7.626 2.276 1.00 96.88 71 PRO A C 1
ATOM 524 O O . PRO A 1 71 ? -11.919 -8.414 1.914 1.00 96.88 71 PRO A O 1
ATOM 527 N N . VAL A 1 72 ? -10.106 -7.965 3.155 1.00 97.56 72 VAL A N 1
ATOM 528 C CA . VAL A 1 72 ? -9.992 -9.300 3.766 1.00 97.56 72 VAL A CA 1
ATOM 529 C C . VAL A 1 72 ? -11.158 -9.559 4.712 1.00 97.56 72 VAL A C 1
ATOM 531 O O . VAL A 1 72 ? -11.771 -10.624 4.670 1.00 97.56 72 VAL A O 1
ATOM 534 N N . LEU A 1 73 ? -11.488 -8.564 5.535 1.00 96.69 73 LEU A N 1
ATOM 535 C CA . LEU A 1 73 ? -12.598 -8.618 6.476 1.00 96.69 73 LEU A CA 1
ATOM 536 C C . LEU A 1 73 ? -13.293 -7.247 6.522 1.00 96.69 73 LEU A C 1
ATOM 538 O O . LEU A 1 73 ? -12.631 -6.260 6.853 1.00 96.69 73 LEU A O 1
ATOM 542 N N . PRO A 1 74 ? -14.600 -7.148 6.209 1.00 95.44 74 PRO A N 1
ATOM 543 C CA . PRO A 1 74 ? -15.375 -5.935 6.483 1.00 95.44 74 PRO A CA 1
ATOM 544 C C . PRO A 1 74 ? -15.507 -5.693 7.996 1.00 95.44 74 PRO A C 1
ATOM 546 O O . PRO A 1 74 ? -15.126 -6.548 8.790 1.00 95.44 74 PRO A O 1
ATOM 549 N N . LEU A 1 75 ? -16.079 -4.558 8.419 1.00 93.44 75 LEU A N 1
ATOM 550 C CA . LEU A 1 75 ? -16.258 -4.268 9.849 1.00 93.44 75 LEU A CA 1
ATOM 551 C C . LEU A 1 75 ? -16.958 -5.428 10.573 1.00 93.44 75 LEU A C 1
ATOM 553 O O . LEU A 1 75 ? -18.112 -5.756 10.299 1.00 93.44 75 LEU A O 1
ATOM 557 N N . SER A 1 76 ? -16.249 -6.020 11.528 1.00 93.19 76 SER A N 1
ATOM 558 C CA . SER A 1 76 ? -16.686 -7.166 12.318 1.00 93.19 76 SER A CA 1
ATOM 559 C C . SER A 1 76 ? -16.440 -6.904 13.799 1.00 93.19 76 SER A C 1
ATOM 561 O O . SER A 1 76 ? -15.522 -6.181 14.167 1.00 93.19 76 SER A O 1
ATOM 563 N N . PHE A 1 77 ? -17.254 -7.514 14.658 1.00 92.19 77 PHE A N 1
ATOM 564 C CA . PHE A 1 77 ? -17.039 -7.591 16.113 1.00 92.19 77 PHE A CA 1
ATOM 565 C C . PHE A 1 77 ? -16.799 -9.009 16.608 1.00 92.19 77 PHE A C 1
ATOM 567 O O . PHE A 1 77 ? -16.711 -9.240 17.814 1.00 92.19 77 PHE A O 1
ATOM 574 N N . ASN A 1 78 ? -16.788 -9.973 15.690 1.00 93.25 78 ASN A N 1
ATOM 575 C CA . ASN A 1 78 ? -16.520 -11.353 16.028 1.00 93.25 78 ASN A CA 1
ATOM 576 C C . ASN A 1 78 ? -15.005 -11.536 16.134 1.00 93.25 78 ASN A C 1
ATOM 578 O O . ASN A 1 78 ? -14.314 -11.508 15.118 1.00 93.25 78 ASN A O 1
ATOM 582 N N . GLU A 1 79 ? -14.533 -11.723 17.363 1.00 93.75 79 GLU A N 1
ATOM 583 C CA . GLU A 1 79 ? -13.126 -11.937 17.710 1.00 93.75 79 GLU A CA 1
ATOM 584 C C . GLU A 1 79 ? -12.459 -13.005 16.847 1.00 93.75 79 GLU A C 1
ATOM 586 O O . GLU A 1 79 ? -11.464 -12.724 16.185 1.00 93.75 79 GLU A O 1
ATOM 591 N N . ALA A 1 80 ? -13.057 -14.195 16.766 1.00 95.31 80 ALA A N 1
ATOM 592 C CA . ALA A 1 80 ? -12.497 -15.301 15.998 1.00 95.31 80 ALA A CA 1
ATOM 593 C C . ALA A 1 80 ? -12.352 -14.949 14.510 1.00 95.31 80 ALA A C 1
ATOM 595 O O . ALA A 1 80 ? -11.331 -15.254 13.905 1.00 95.31 80 ALA A O 1
ATOM 596 N N . ASN A 1 81 ? -13.334 -14.264 13.918 1.00 95.62 81 ASN A N 1
ATOM 597 C CA . ASN A 1 81 ? -13.240 -13.835 12.522 1.00 95.62 81 ASN A CA 1
ATOM 598 C C . ASN A 1 81 ? -12.135 -12.791 12.313 1.00 95.6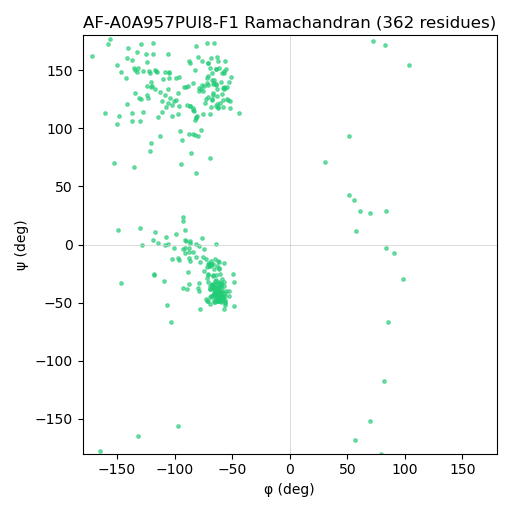2 81 ASN A C 1
ATOM 600 O O . ASN A 1 81 ? -11.494 -12.810 11.268 1.00 95.62 81 ASN A O 1
ATOM 604 N N . ILE A 1 82 ? -11.922 -11.887 13.275 1.00 96.06 82 ILE A N 1
ATOM 605 C CA . ILE A 1 82 ? -10.882 -10.849 13.198 1.00 96.06 82 ILE A CA 1
ATOM 606 C C . ILE A 1 82 ? -9.496 -11.478 13.309 1.00 96.06 82 ILE A C 1
ATOM 608 O O . ILE A 1 82 ? -8.657 -11.240 12.444 1.00 96.06 82 ILE A O 1
ATOM 612 N N . ILE A 1 83 ? -9.280 -12.312 14.329 1.00 96.94 83 ILE A N 1
ATOM 613 C CA . ILE A 1 83 ? -8.004 -12.998 14.545 1.00 96.94 83 ILE A CA 1
ATOM 614 C C . ILE A 1 83 ? -7.682 -13.886 13.344 1.00 96.94 83 ILE A C 1
ATOM 616 O O . ILE A 1 83 ? -6.592 -13.768 12.797 1.00 96.94 83 ILE A O 1
ATOM 620 N N . ASN A 1 84 ? -8.639 -14.688 12.861 1.00 97.62 84 ASN A N 1
ATOM 621 C CA . ASN A 1 84 ? -8.424 -15.528 11.681 1.00 97.62 84 ASN A CA 1
ATOM 622 C C . ASN A 1 84 ? -8.129 -14.687 10.432 1.00 97.62 84 ASN A C 1
ATOM 624 O O . ASN A 1 84 ? -7.229 -15.022 9.678 1.00 97.62 84 ASN A O 1
ATOM 628 N N . ALA A 1 85 ? -8.823 -13.563 10.218 1.00 97.69 85 ALA A N 1
ATOM 629 C CA . ALA A 1 85 ? -8.554 -12.702 9.066 1.00 97.69 85 ALA A CA 1
ATOM 630 C C . ALA A 1 85 ? -7.139 -12.106 9.081 1.00 97.69 85 ALA A C 1
ATOM 632 O O . ALA A 1 85 ? -6.539 -11.961 8.018 1.00 97.69 85 ALA A O 1
ATOM 633 N N . ILE A 1 86 ? -6.609 -11.759 10.259 1.00 97.75 86 ILE A N 1
ATOM 634 C CA . ILE A 1 86 ? -5.225 -11.293 10.415 1.00 97.75 86 ILE A CA 1
ATOM 635 C C . ILE A 1 86 ? -4.254 -12.470 10.251 1.00 97.75 86 ILE A C 1
ATOM 637 O O . ILE A 1 86 ? -3.282 -12.366 9.503 1.00 97.75 86 ILE A O 1
ATOM 641 N N . ASP A 1 87 ? -4.524 -13.600 10.905 1.00 97.81 87 ASP A N 1
ATOM 642 C CA . ASP A 1 87 ? -3.675 -14.794 10.868 1.00 97.81 87 ASP A CA 1
ATOM 643 C C . ASP A 1 87 ? -3.675 -15.498 9.499 1.00 97.81 87 ASP A C 1
ATOM 645 O O . ASP A 1 87 ? -2.740 -16.221 9.178 1.00 97.81 87 ASP A O 1
ATOM 649 N N . ASP A 1 88 ? -4.647 -15.231 8.633 1.00 97.00 88 ASP A N 1
ATOM 650 C CA . ASP A 1 88 ? -4.689 -15.775 7.274 1.00 97.00 88 ASP A CA 1
ATOM 651 C C . ASP A 1 88 ? -4.030 -14.854 6.233 1.00 97.00 88 ASP A C 1
ATOM 653 O O . ASP A 1 88 ? -3.893 -15.253 5.074 1.00 97.00 88 ASP A O 1
ATOM 657 N N . LEU A 1 89 ? -3.569 -13.651 6.616 1.00 97.56 89 LEU A N 1
ATOM 658 C CA . LEU A 1 89 ? -2.898 -12.725 5.695 1.00 97.56 89 LEU A CA 1
ATOM 659 C C . LEU A 1 89 ? -1.666 -13.360 5.041 1.00 97.56 89 LEU A C 1
ATOM 661 O O . LEU A 1 89 ? -0.811 -13.960 5.705 1.00 97.56 89 LEU A O 1
ATOM 665 N N . LYS A 1 90 ? -1.546 -13.145 3.729 1.00 96.56 90 LYS A N 1
ATOM 666 C CA . LYS A 1 90 ? -0.464 -13.624 2.865 1.00 96.56 90 LYS A CA 1
ATOM 667 C C . LYS A 1 90 ? 0.244 -12.465 2.169 1.00 96.56 90 LYS A C 1
ATOM 669 O O . LYS A 1 90 ? -0.363 -11.436 1.860 1.00 96.56 90 LYS A O 1
ATOM 674 N N . VAL A 1 91 ? 1.541 -12.641 1.898 1.00 94.56 91 VAL A N 1
ATOM 675 C CA . VAL A 1 91 ? 2.286 -11.702 1.048 1.00 94.56 91 VAL A CA 1
ATOM 676 C C . VAL A 1 91 ? 1.829 -11.850 -0.401 1.00 94.56 91 VAL A C 1
ATOM 678 O O . VAL A 1 91 ? 1.333 -12.907 -0.803 1.00 94.56 91 VAL A O 1
ATOM 681 N N . PHE A 1 92 ? 2.022 -10.796 -1.193 1.00 95.44 92 PHE A N 1
ATOM 682 C CA . PHE A 1 92 ? 1.659 -10.789 -2.605 1.00 95.44 92 PHE A CA 1
ATOM 683 C C . PHE A 1 92 ? 2.302 -11.966 -3.355 1.00 95.44 92 PHE A C 1
ATOM 685 O O . PHE A 1 92 ? 3.520 -12.142 -3.330 1.00 95.44 92 PHE A O 1
ATOM 692 N N . GLN A 1 93 ? 1.473 -12.763 -4.031 1.00 95.88 93 GLN A N 1
ATOM 693 C CA . GLN A 1 93 ? 1.897 -13.945 -4.776 1.00 95.88 93 GLN A CA 1
ATOM 694 C C . GLN A 1 93 ? 1.512 -13.804 -6.257 1.00 95.88 93 GLN A C 1
ATOM 696 O O . GLN A 1 93 ? 0.430 -14.240 -6.667 1.00 95.88 93 GLN A O 1
ATOM 701 N N . PRO A 1 94 ? 2.366 -13.180 -7.083 1.00 95.38 94 PRO A N 1
ATOM 702 C CA . PRO A 1 94 ? 2.098 -13.056 -8.505 1.00 95.38 94 PRO A CA 1
ATOM 703 C C . PRO A 1 94 ? 2.250 -14.397 -9.239 1.00 95.38 94 PRO A C 1
ATOM 705 O O . PRO A 1 94 ? 2.687 -15.412 -8.690 1.00 95.38 94 PRO A O 1
ATOM 708 N N . ARG A 1 95 ? 1.885 -14.407 -10.524 1.00 95.12 95 ARG A N 1
ATOM 709 C CA . ARG A 1 95 ? 2.034 -15.581 -11.402 1.00 95.12 95 ARG A CA 1
ATOM 710 C C . ARG A 1 95 ? 3.503 -15.969 -11.593 1.00 95.12 95 ARG A C 1
ATOM 712 O O . ARG A 1 95 ? 4.392 -15.138 -11.447 1.00 95.12 95 ARG A O 1
ATOM 719 N N . ILE A 1 96 ? 3.761 -17.198 -12.035 1.00 95.19 96 ILE A N 1
ATOM 720 C CA . ILE A 1 96 ? 5.080 -17.573 -12.571 1.00 95.19 96 ILE A CA 1
ATOM 721 C C . ILE A 1 96 ? 5.256 -16.920 -13.940 1.00 95.19 96 ILE A C 1
ATOM 723 O O . ILE A 1 96 ? 4.326 -16.905 -14.747 1.00 95.19 96 ILE A O 1
ATOM 727 N N . CYS A 1 97 ? 6.449 -16.410 -14.216 1.00 94.12 97 CYS A N 1
ATOM 728 C CA . CYS A 1 97 ? 6.772 -15.873 -15.528 1.00 94.12 97 CYS A CA 1
ATOM 729 C C . CYS A 1 97 ? 6.712 -16.964 -16.612 1.00 94.12 97 CYS A C 1
ATOM 731 O O . CYS A 1 97 ? 7.382 -17.990 -16.514 1.00 94.12 97 CYS A O 1
ATOM 733 N N . ASP A 1 98 ? 5.962 -16.715 -17.684 1.00 91.69 98 ASP A N 1
ATOM 734 C CA . ASP A 1 98 ? 5.704 -17.670 -18.775 1.00 91.69 98 ASP A CA 1
ATOM 735 C C . ASP A 1 98 ? 6.208 -17.181 -20.145 1.00 91.69 98 ASP A C 1
ATOM 737 O O . ASP A 1 98 ? 6.060 -17.868 -21.154 1.00 91.69 98 ASP A O 1
ATOM 741 N N . LYS A 1 99 ? 6.869 -16.016 -20.165 1.00 87.00 99 LYS A N 1
ATOM 742 C CA . LYS A 1 99 ? 7.427 -15.345 -21.355 1.00 87.00 99 LYS A CA 1
ATOM 743 C C . LYS A 1 99 ? 6.348 -14.803 -22.284 1.00 87.00 99 LYS A C 1
ATOM 745 O O . LYS A 1 99 ? 6.590 -14.645 -23.478 1.00 87.00 99 LYS A O 1
ATOM 750 N N . THR A 1 100 ? 5.183 -14.483 -21.728 1.00 85.12 100 THR A N 1
ATOM 751 C CA . THR A 1 100 ? 4.086 -13.837 -22.448 1.00 85.12 100 THR A CA 1
ATOM 752 C C . THR A 1 100 ? 3.944 -12.365 -22.066 1.00 85.12 100 THR A C 1
ATOM 754 O O . THR A 1 100 ? 4.454 -11.905 -21.040 1.00 85.12 100 THR A O 1
ATOM 757 N N . TYR A 1 101 ? 3.207 -11.618 -22.890 1.00 82.69 101 TYR A N 1
ATOM 758 C CA . TYR A 1 101 ? 2.833 -10.233 -22.611 1.00 82.69 101 TYR A CA 1
ATOM 759 C C . TYR A 1 101 ? 1.623 -10.162 -21.668 1.00 82.69 101 TYR A C 1
ATOM 761 O O . TYR A 1 101 ? 0.561 -9.667 -22.038 1.00 82.69 101 TYR A O 1
ATOM 769 N N . THR A 1 102 ? 1.773 -10.689 -20.452 1.00 87.38 102 THR A N 1
ATOM 770 C CA . THR A 1 102 ? 0.720 -10.648 -19.425 1.00 87.38 102 THR A CA 1
ATOM 771 C C . THR A 1 102 ? 0.975 -9.504 -18.428 1.00 87.38 102 THR A C 1
ATOM 773 O O . THR A 1 102 ? 2.066 -9.460 -17.853 1.00 87.38 102 THR A O 1
ATOM 776 N N . PRO A 1 103 ? 0.019 -8.573 -18.214 1.00 86.81 103 PRO A N 1
ATOM 777 C CA . PRO A 1 103 ? 0.150 -7.485 -17.239 1.00 86.81 103 PRO A CA 1
ATOM 778 C C . PRO A 1 103 ? 0.424 -7.989 -15.820 1.00 86.81 103 PRO A C 1
ATOM 780 O O . PRO A 1 103 ? -0.061 -9.054 -15.430 1.00 86.81 103 PRO A O 1
ATOM 783 N N . GLY A 1 104 ? 1.182 -7.220 -15.037 1.00 88.19 104 GLY A N 1
ATOM 784 C CA . GLY A 1 104 ? 1.543 -7.595 -13.669 1.00 88.19 104 GLY A CA 1
ATOM 785 C C . GLY A 1 104 ? 2.972 -8.097 -13.514 1.00 88.19 104 GLY A C 1
ATOM 786 O O . GLY A 1 104 ? 3.555 -8.696 -14.426 1.00 88.19 104 GLY A O 1
ATOM 787 N N . GLU A 1 105 ? 3.495 -7.942 -12.302 1.00 90.94 105 GLU A N 1
ATOM 788 C CA . GLU A 1 105 ? 4.672 -8.661 -11.818 1.00 90.94 105 GLU A CA 1
ATOM 789 C C . GLU A 1 105 ? 4.498 -10.187 -11.939 1.00 90.94 105 GLU A C 1
ATOM 791 O O . GLU A 1 105 ? 3.380 -10.712 -11.892 1.00 90.94 105 GLU A O 1
ATOM 796 N N . CYS A 1 106 ? 5.602 -10.908 -12.119 1.00 93.50 106 CYS A N 1
ATOM 797 C CA . CYS A 1 106 ? 5.664 -12.364 -12.081 1.00 93.50 106 CYS A CA 1
ATOM 798 C C . CYS A 1 106 ? 6.942 -12.856 -11.393 1.00 93.50 106 CYS A C 1
ATOM 800 O O . CYS A 1 106 ? 7.926 -12.130 -11.291 1.00 93.50 106 CYS A O 1
ATOM 802 N N . LEU A 1 107 ? 6.929 -14.106 -10.940 1.00 93.94 107 LEU A N 1
ATOM 803 C CA . LEU A 1 107 ? 8.044 -14.766 -10.267 1.00 93.94 107 LEU A CA 1
ATOM 804 C C . LEU A 1 107 ? 8.953 -15.455 -11.290 1.00 93.94 107 LEU A C 1
ATOM 806 O O . LEU A 1 107 ? 8.513 -16.342 -12.032 1.00 93.94 107 LEU A O 1
ATOM 810 N N . GLU A 1 108 ? 10.220 -15.049 -11.326 1.00 92.69 108 GLU A N 1
ATOM 811 C CA . GLU A 1 108 ? 11.260 -15.645 -12.162 1.00 92.69 108 GLU A CA 1
ATOM 812 C C . GLU A 1 108 ? 11.948 -16.803 -11.425 1.00 92.69 108 GLU A C 1
ATOM 814 O O . GLU A 1 108 ? 12.299 -16.679 -10.252 1.00 92.69 108 GLU A O 1
ATOM 819 N N . TYR A 1 109 ? 12.176 -17.915 -12.132 1.00 92.31 109 TYR A N 1
ATOM 820 C CA . TYR A 1 109 ? 12.904 -19.088 -11.638 1.00 92.31 109 TYR A CA 1
ATOM 821 C C . TYR A 1 109 ? 14.026 -19.470 -12.609 1.00 92.31 109 TYR A C 1
ATOM 823 O O . TYR A 1 109 ? 13.877 -19.319 -13.825 1.00 92.31 109 TYR A O 1
ATOM 831 N N . PHE A 1 110 ? 15.118 -20.029 -12.086 1.00 88.88 110 PHE A N 1
ATOM 832 C CA . PHE A 1 110 ? 16.243 -20.538 -12.876 1.00 88.88 110 PHE A CA 1
ATOM 833 C C . PHE A 1 110 ? 16.552 -22.008 -12.588 1.00 88.88 110 PHE A C 1
ATOM 835 O O . PHE A 1 110 ? 16.292 -22.504 -11.498 1.00 88.88 110 PHE A O 1
ATOM 842 N N . GLY A 1 111 ? 17.194 -22.672 -13.552 1.00 86.75 111 GLY A N 1
ATOM 843 C CA . GLY A 1 111 ? 17.735 -24.022 -13.385 1.00 86.75 111 GLY A CA 1
ATOM 844 C C . GLY A 1 111 ? 16.709 -25.155 -13.487 1.00 86.75 111 GLY A C 1
ATOM 845 O O . GLY A 1 111 ? 15.524 -24.938 -13.734 1.00 86.75 111 GLY A O 1
ATOM 846 N N . ASP A 1 112 ? 17.221 -26.375 -13.332 1.00 85.06 112 ASP A N 1
ATOM 847 C CA . ASP A 1 112 ? 16.457 -27.616 -13.186 1.00 85.06 112 ASP A CA 1
ATOM 848 C C . ASP A 1 112 ? 17.126 -28.448 -12.066 1.00 85.06 112 ASP A C 1
ATOM 850 O O . ASP A 1 112 ? 18.247 -28.932 -12.269 1.00 85.06 112 ASP A O 1
ATOM 854 N N . PRO A 1 113 ? 16.529 -28.550 -10.859 1.00 86.44 113 PRO A N 1
ATOM 855 C CA . PRO A 1 113 ? 15.193 -28.070 -10.491 1.00 86.44 113 PRO A CA 1
ATOM 856 C C . PRO A 1 113 ? 15.096 -26.531 -10.406 1.00 86.44 113 PRO A C 1
ATOM 858 O O . PRO A 1 113 ? 16.113 -25.868 -10.189 1.00 86.44 113 PRO A O 1
ATOM 861 N N . PRO A 1 114 ? 13.885 -25.958 -10.562 1.00 88.81 114 PRO A N 1
ATOM 862 C CA . PRO A 1 114 ? 13.680 -24.514 -10.537 1.00 88.81 114 PRO A CA 1
ATOM 863 C C . PRO A 1 114 ? 13.966 -23.928 -9.150 1.00 88.81 114 PRO A C 1
ATOM 865 O O . PRO A 1 114 ? 13.400 -24.367 -8.149 1.00 88.81 114 PRO A O 1
ATOM 868 N N . VAL A 1 115 ? 14.806 -22.897 -9.111 1.00 89.69 115 VAL A N 1
ATOM 869 C CA . VAL A 1 115 ? 15.125 -22.096 -7.923 1.00 89.69 115 VAL A CA 1
ATOM 870 C C . VAL A 1 115 ? 14.578 -20.692 -8.130 1.00 89.69 115 VAL A C 1
ATOM 872 O O . VAL A 1 115 ? 14.782 -20.106 -9.196 1.00 89.69 115 VAL A O 1
ATOM 875 N N . PHE A 1 116 ? 13.856 -20.173 -7.136 1.00 91.88 116 PHE A N 1
ATOM 876 C CA . PHE A 1 116 ? 13.332 -18.811 -7.167 1.00 91.88 116 PHE A CA 1
ATOM 877 C C . PHE A 1 116 ? 14.475 -17.813 -7.354 1.00 91.88 116 PHE A C 1
ATOM 879 O O . PHE A 1 116 ? 15.515 -17.938 -6.713 1.00 91.88 116 PHE A O 1
ATOM 886 N N . ASN A 1 117 ? 14.293 -16.850 -8.254 1.00 89.06 117 ASN A N 1
ATOM 887 C CA . ASN A 1 117 ? 15.248 -15.772 -8.463 1.00 89.06 117 ASN A CA 1
ATOM 888 C C . ASN A 1 117 ? 14.765 -14.477 -7.812 1.00 89.06 117 ASN A C 1
ATOM 890 O O . ASN A 1 117 ? 15.390 -13.965 -6.889 1.00 89.06 117 ASN A O 1
ATOM 894 N N . ARG A 1 118 ? 13.675 -13.922 -8.348 1.00 89.12 118 ARG A N 1
ATOM 895 C CA . ARG A 1 118 ? 13.113 -12.631 -7.941 1.00 89.12 118 ARG A CA 1
ATOM 896 C C . ARG A 1 118 ? 11.756 -12.397 -8.608 1.00 89.12 118 ARG A C 1
ATOM 898 O O . ARG A 1 118 ? 11.475 -13.006 -9.647 1.00 89.12 118 ARG A O 1
ATOM 905 N N . PRO A 1 119 ? 10.945 -11.466 -8.092 1.00 89.75 119 PRO A N 1
ATOM 906 C CA . PRO A 1 119 ? 9.894 -10.857 -8.890 1.00 89.75 119 PRO A CA 1
ATOM 907 C C . PRO A 1 119 ? 10.480 -10.022 -10.041 1.00 89.75 119 PRO A C 1
ATOM 909 O O . PRO A 1 119 ? 11.489 -9.330 -9.882 1.00 89.75 119 PRO A O 1
ATOM 912 N N . ILE A 1 120 ? 9.834 -10.061 -11.203 1.00 88.00 120 ILE A N 1
ATOM 913 C CA . ILE A 1 120 ? 10.146 -9.217 -12.359 1.00 88.00 120 ILE A CA 1
ATOM 914 C C . ILE A 1 120 ? 8.869 -8.685 -13.002 1.00 88.00 120 ILE A C 1
ATOM 916 O O . ILE A 1 120 ? 7.808 -9.303 -12.928 1.00 88.00 120 ILE A O 1
ATOM 920 N N . CYS A 1 121 ? 8.995 -7.590 -13.748 1.00 87.31 121 CYS A N 1
ATOM 921 C CA . CYS A 1 121 ? 7.972 -7.207 -14.707 1.00 87.31 121 CYS A CA 1
ATOM 922 C C . CYS A 1 121 ? 8.316 -7.719 -16.101 1.00 87.31 121 CYS A C 1
ATOM 924 O O . CYS A 1 121 ? 9.110 -7.120 -16.827 1.00 87.31 121 CYS A O 1
ATOM 926 N N . GLN A 1 122 ? 7.724 -8.851 -16.472 1.00 86.62 122 GLN A N 1
ATOM 927 C CA . GLN A 1 122 ? 8.054 -9.525 -17.722 1.00 86.62 122 GLN A CA 1
ATOM 928 C C . GLN A 1 122 ? 7.689 -8.711 -18.967 1.00 86.62 122 GLN A C 1
ATOM 930 O O . GLN A 1 122 ? 8.499 -8.669 -19.887 1.00 86.62 122 GLN A O 1
ATOM 935 N N . ILE A 1 123 ? 6.530 -8.039 -18.994 1.00 83.56 123 ILE A N 1
ATOM 936 C CA . ILE A 1 123 ? 6.159 -7.153 -20.113 1.00 83.56 123 ILE A CA 1
ATOM 937 C C . ILE A 1 123 ? 7.224 -6.076 -20.304 1.00 83.56 123 ILE A C 1
ATOM 939 O O . ILE A 1 123 ? 7.809 -5.980 -21.379 1.00 83.56 123 ILE A O 1
ATOM 943 N N . PHE A 1 124 ? 7.519 -5.331 -19.240 1.00 83.06 124 PHE A N 1
ATOM 944 C CA . PHE A 1 124 ? 8.464 -4.222 -19.285 1.00 83.06 124 PHE A CA 1
ATOM 945 C C . PHE A 1 124 ? 9.860 -4.677 -19.726 1.00 83.06 124 PHE A C 1
ATOM 947 O O . PHE A 1 124 ? 10.465 -4.073 -20.607 1.00 83.06 124 PHE A O 1
ATOM 954 N N . GLN A 1 125 ? 10.349 -5.803 -19.194 1.00 79.75 125 GLN A N 1
ATOM 955 C CA . GLN A 1 125 ? 11.631 -6.371 -19.618 1.00 79.75 125 GLN A CA 1
ATOM 956 C C . GLN A 1 125 ? 11.630 -6.807 -21.089 1.00 79.75 125 GLN A C 1
ATOM 958 O O . GLN A 1 125 ? 12.619 -6.595 -21.785 1.00 79.75 125 GLN A O 1
ATOM 963 N N . LEU A 1 126 ? 10.551 -7.422 -21.583 1.00 77.62 126 LEU A N 1
ATOM 964 C CA . LEU A 1 126 ? 10.459 -7.846 -22.983 1.00 77.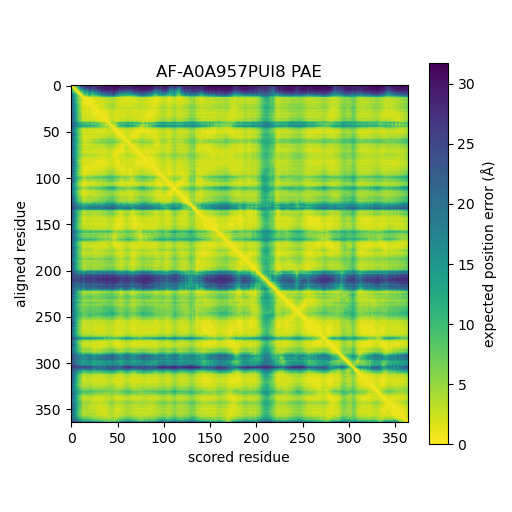62 126 LEU A CA 1
ATOM 965 C C . LEU A 1 126 ? 10.363 -6.653 -23.945 1.00 77.62 126 LEU A C 1
ATOM 967 O O . LEU A 1 126 ? 10.959 -6.707 -25.019 1.00 77.62 126 LEU A O 1
ATOM 971 N N . GLN A 1 127 ? 9.638 -5.594 -23.577 1.00 75.81 127 GLN A N 1
ATOM 972 C CA . GLN A 1 127 ? 9.415 -4.426 -24.435 1.00 75.81 127 GLN A CA 1
ATOM 973 C C . GLN A 1 127 ? 10.608 -3.464 -24.466 1.00 75.81 127 GLN A C 1
ATOM 975 O O . GLN A 1 127 ? 10.997 -3.036 -25.553 1.00 75.81 127 GLN A O 1
ATOM 980 N N . ILE A 1 128 ? 11.271 -3.212 -23.330 1.00 70.25 128 ILE A N 1
ATOM 981 C CA . ILE A 1 128 ? 12.511 -2.415 -23.316 1.00 70.25 128 ILE A CA 1
ATOM 982 C C . ILE A 1 128 ? 13.583 -3.066 -24.188 1.00 70.25 128 ILE A C 1
ATOM 984 O O . ILE A 1 128 ? 14.236 -2.389 -24.977 1.00 70.25 128 ILE A O 1
ATOM 988 N N . ASN A 1 129 ? 13.726 -4.393 -24.115 1.00 64.00 129 ASN A N 1
ATOM 989 C CA . ASN A 1 129 ? 14.671 -5.129 -24.959 1.00 64.00 129 ASN A CA 1
ATOM 990 C C . ASN A 1 129 ? 14.311 -5.073 -26.456 1.00 64.00 129 ASN A C 1
ATOM 992 O O . ASN A 1 129 ? 15.167 -5.314 -27.308 1.00 64.00 129 ASN A O 1
ATOM 996 N N . ALA A 1 130 ? 13.051 -4.775 -26.782 1.00 60.91 130 ALA A N 1
ATOM 997 C CA . ALA A 1 130 ? 12.580 -4.547 -28.143 1.00 60.91 130 ALA A CA 1
ATOM 998 C C . ALA A 1 130 ? 12.674 -3.069 -28.572 1.00 60.91 130 ALA A C 1
ATOM 1000 O O . ALA A 1 130 ? 12.288 -2.756 -29.698 1.00 60.91 130 ALA A O 1
ATOM 1001 N N . TYR A 1 131 ? 13.207 -2.190 -27.714 1.00 62.59 131 TYR A N 1
ATOM 1002 C CA . TYR A 1 131 ? 13.267 -0.740 -27.910 1.00 62.59 131 TYR A CA 1
ATOM 1003 C C . TYR A 1 131 ? 11.895 -0.115 -28.173 1.00 62.59 131 TYR A C 1
ATOM 1005 O O . TYR A 1 131 ? 11.776 0.785 -29.002 1.00 62.59 131 TYR A O 1
ATOM 1013 N N . ASP A 1 132 ? 10.854 -0.599 -27.495 1.00 66.69 132 ASP A N 1
ATOM 1014 C CA . ASP A 1 132 ? 9.544 0.041 -27.558 1.00 66.69 132 ASP A CA 1
ATOM 1015 C C . ASP A 1 132 ? 9.517 1.224 -26.575 1.00 66.69 132 ASP A C 1
ATOM 1017 O O . ASP A 1 132 ? 9.479 0.995 -25.360 1.00 66.69 132 ASP A O 1
ATOM 1021 N N . PRO A 1 133 ? 9.552 2.485 -27.049 1.00 53.69 133 PRO A N 1
ATOM 1022 C CA . PRO A 1 133 ? 9.478 3.651 -26.172 1.00 53.69 133 PRO A CA 1
ATOM 1023 C C . PRO A 1 133 ? 8.148 3.721 -25.403 1.00 53.69 133 PRO A C 1
ATOM 1025 O O . PRO A 1 133 ? 8.080 4.426 -24.407 1.00 53.69 133 PRO A O 1
ATOM 1028 N N . ASN A 1 134 ? 7.130 2.942 -25.796 1.00 55.56 134 ASN A N 1
ATOM 1029 C CA . ASN A 1 134 ? 5.839 2.847 -25.107 1.00 55.56 134 ASN A CA 1
ATOM 1030 C C . ASN A 1 134 ? 5.794 1.706 -24.074 1.00 55.56 134 ASN A C 1
ATOM 1032 O O . ASN A 1 134 ? 4.721 1.164 -23.795 1.00 55.56 134 ASN A O 1
ATOM 1036 N N . SER A 1 135 ? 6.947 1.276 -23.553 1.00 74.88 135 SER A N 1
ATOM 1037 C CA . SER A 1 135 ? 7.035 0.232 -22.523 1.00 74.88 135 SER A CA 1
ATOM 1038 C C . SER A 1 135 ? 6.475 0.735 -21.190 1.00 74.88 135 SER A C 1
ATOM 1040 O O . SER A 1 135 ? 7.236 1.024 -20.276 1.00 74.88 135 SER A O 1
ATOM 1042 N N . ASP A 1 136 ? 5.155 0.846 -21.078 1.00 83.12 136 ASP A N 1
ATOM 1043 C CA . ASP A 1 136 ? 4.467 1.337 -19.886 1.00 83.12 136 ASP A CA 1
ATOM 1044 C C . ASP A 1 136 ? 4.597 0.334 -18.716 1.00 83.12 136 ASP A C 1
ATOM 1046 O O . ASP A 1 136 ? 4.037 -0.773 -18.768 1.00 83.12 136 ASP A O 1
ATOM 1050 N N . PRO A 1 137 ? 5.322 0.687 -17.633 1.00 88.31 137 PRO A N 1
ATOM 1051 C CA . PRO A 1 137 ? 5.472 -0.181 -16.484 1.00 88.31 137 PRO A CA 1
ATOM 1052 C C . PRO A 1 137 ? 4.282 -0.120 -15.528 1.00 88.31 137 PRO A C 1
ATOM 1054 O O . PRO A 1 137 ? 4.324 -0.832 -14.534 1.00 88.31 137 PRO A O 1
ATOM 1057 N N . SER A 1 138 ? 3.227 0.660 -15.780 1.00 91.19 138 SER A N 1
ATOM 1058 C CA . SER A 1 138 ? 2.061 0.825 -14.891 1.00 91.19 138 SER A CA 1
ATOM 1059 C C . SER A 1 138 ? 1.471 -0.493 -14.384 1.00 91.19 138 SER A C 1
ATOM 1061 O O . SER A 1 138 ? 0.971 -0.583 -13.263 1.00 91.19 138 SER A O 1
ATOM 1063 N N . SER A 1 139 ? 1.539 -1.556 -15.192 1.00 90.50 139 SER A N 1
ATOM 1064 C CA . SER A 1 139 ? 1.022 -2.869 -14.803 1.00 90.50 139 SER A CA 1
ATOM 1065 C C . SER A 1 139 ? 1.860 -3.585 -13.743 1.00 90.50 139 SER A C 1
ATOM 1067 O O . SER A 1 139 ? 1.357 -4.514 -13.116 1.00 90.50 139 SER A O 1
ATOM 1069 N N . CYS A 1 140 ? 3.120 -3.197 -13.559 1.00 88.50 140 CYS A N 1
ATOM 1070 C CA . CYS A 1 140 ? 4.111 -3.938 -12.793 1.00 88.50 140 CYS A CA 1
ATOM 1071 C C . CYS A 1 140 ? 3.966 -3.783 -11.271 1.00 88.50 140 CYS A C 1
ATOM 1073 O O . CYS A 1 140 ? 3.897 -4.808 -10.592 1.00 88.50 140 CYS A O 1
ATOM 1075 N N . PRO A 1 141 ? 3.964 -2.561 -10.705 1.00 91.69 141 PRO A N 1
ATOM 1076 C CA . PRO A 1 141 ? 4.150 -2.391 -9.277 1.00 91.69 141 PRO A CA 1
ATOM 1077 C C . PRO A 1 141 ? 2.864 -2.674 -8.502 1.00 91.69 141 PRO A C 1
ATOM 1079 O O . PRO A 1 141 ? 1.771 -2.678 -9.063 1.00 91.69 141 PRO A O 1
ATOM 1082 N N . SER A 1 142 ? 2.991 -2.917 -7.199 1.00 93.06 142 SER A N 1
ATOM 1083 C CA . SER A 1 142 ? 1.895 -3.428 -6.365 1.00 93.06 142 SER A CA 1
ATOM 1084 C C . SER A 1 142 ? 1.620 -2.624 -5.092 1.00 93.06 142 SER A C 1
ATOM 1086 O O . SER A 1 142 ? 0.693 -2.957 -4.357 1.00 93.06 142 SER A O 1
ATOM 1088 N N . SER A 1 143 ? 2.372 -1.552 -4.821 1.00 94.56 143 SER A N 1
ATOM 1089 C CA . SER A 1 143 ? 2.176 -0.719 -3.628 1.00 94.56 143 SER A CA 1
ATOM 1090 C C . SER A 1 143 ? 1.113 0.350 -3.888 1.00 94.56 143 SER A C 1
ATOM 1092 O O . SER A 1 143 ? 1.422 1.509 -4.178 1.00 94.56 143 SER A O 1
ATOM 1094 N N . ASN A 1 144 ? -0.156 -0.060 -3.830 1.00 96.38 144 ASN A N 1
ATOM 1095 C CA . ASN A 1 144 ? -1.319 0.804 -4.030 1.00 96.38 144 ASN A CA 1
ATOM 1096 C C . ASN A 1 144 ? -1.868 1.351 -2.701 1.00 96.38 144 ASN A C 1
ATOM 1098 O O . ASN A 1 144 ? -2.958 0.980 -2.253 1.00 96.38 144 ASN A O 1
ATOM 1102 N N . ILE A 1 145 ? -1.092 2.240 -2.068 1.00 98.06 145 ILE A N 1
ATOM 1103 C CA . ILE A 1 145 ? -1.444 2.856 -0.778 1.00 98.06 145 ILE A CA 1
ATOM 1104 C C . ILE A 1 145 ? -2.785 3.598 -0.876 1.00 98.06 145 ILE A C 1
ATOM 1106 O O . ILE A 1 145 ? -3.650 3.401 -0.022 1.00 98.06 145 ILE A O 1
ATOM 1110 N N . GLY A 1 146 ? -3.000 4.380 -1.941 1.00 97.81 146 GLY A N 1
ATOM 1111 C CA . GLY A 1 146 ? -4.263 5.094 -2.153 1.00 97.81 146 GLY A CA 1
ATOM 1112 C C . GLY A 1 146 ? -5.469 4.158 -2.244 1.00 97.81 146 GLY A C 1
ATOM 1113 O O . GLY A 1 146 ? -6.489 4.389 -1.600 1.00 97.81 146 GLY A O 1
ATOM 1114 N N . GLY A 1 147 ? -5.342 3.036 -2.954 1.00 97.50 147 GLY A N 1
ATOM 1115 C CA . GLY A 1 147 ? -6.415 2.051 -3.063 1.00 97.50 147 GLY A CA 1
ATOM 1116 C C . GLY A 1 147 ? -6.733 1.361 -1.732 1.00 97.50 147 GLY A C 1
ATOM 1117 O O . GLY A 1 147 ? -7.901 1.089 -1.455 1.00 97.50 147 GLY A O 1
ATOM 1118 N N . MET A 1 148 ? -5.743 1.129 -0.860 1.00 96.94 148 MET A N 1
ATOM 1119 C CA . MET A 1 148 ? -6.031 0.652 0.501 1.00 96.94 148 MET A CA 1
ATOM 1120 C C . MET A 1 148 ? -6.787 1.687 1.331 1.00 96.94 148 MET A C 1
ATOM 1122 O O . MET A 1 148 ? -7.733 1.326 2.029 1.00 96.94 148 MET A O 1
ATOM 1126 N N . LEU A 1 149 ? -6.394 2.960 1.252 1.00 98.38 149 LEU A N 1
ATOM 1127 C CA . LEU A 1 149 ? -7.076 4.046 1.957 1.00 98.38 149 LEU A CA 1
ATOM 1128 C C . LEU A 1 149 ? -8.522 4.188 1.467 1.00 98.38 149 LEU A C 1
ATOM 1130 O O . LEU A 1 149 ? -9.433 4.320 2.279 1.00 98.38 149 LEU A O 1
ATOM 1134 N N . GLN A 1 150 ? -8.761 4.038 0.163 1.00 97.38 150 GLN A N 1
ATOM 1135 C CA . GLN A 1 150 ? -10.107 3.974 -0.406 1.00 97.38 150 GLN A CA 1
ATOM 1136 C C . GLN A 1 150 ? -10.918 2.786 0.146 1.00 97.38 150 GLN A C 1
ATOM 1138 O O . GLN A 1 150 ? -12.093 2.931 0.485 1.00 97.38 150 GLN A O 1
ATOM 1143 N N . LEU A 1 151 ? -10.316 1.601 0.293 1.00 97.38 151 LEU A N 1
ATOM 1144 C CA . LEU A 1 151 ? -10.996 0.464 0.925 1.00 97.38 151 LEU A CA 1
ATOM 1145 C C . LEU A 1 151 ? -11.265 0.688 2.419 1.00 97.38 151 LEU A C 1
ATOM 1147 O O . LEU A 1 151 ? -12.307 0.249 2.910 1.00 97.38 151 LEU A O 1
ATOM 1151 N N . ALA A 1 152 ? -10.387 1.394 3.133 1.00 96.88 152 ALA A N 1
ATOM 1152 C CA . ALA A 1 152 ? -10.638 1.803 4.513 1.00 96.88 152 ALA A CA 1
ATOM 1153 C C . ALA A 1 152 ? -11.843 2.759 4.600 1.00 96.88 152 ALA A C 1
ATOM 1155 O O . ALA A 1 152 ? -12.721 2.559 5.442 1.00 96.88 152 ALA A O 1
ATOM 1156 N N . GLN A 1 153 ? -11.965 3.716 3.669 1.00 95.62 153 GLN A N 1
ATOM 1157 C CA . GLN A 1 153 ? -13.155 4.572 3.564 1.00 95.62 153 GLN A CA 1
ATOM 1158 C C . GLN A 1 153 ? -14.430 3.742 3.359 1.00 95.62 153 GLN A C 1
ATOM 1160 O O . GLN A 1 153 ? -15.441 3.967 4.031 1.00 95.62 153 GLN A O 1
ATOM 1165 N N . ASN A 1 154 ? -14.380 2.741 2.474 1.00 95.00 154 ASN A N 1
ATOM 1166 C CA . ASN A 1 154 ? -15.504 1.835 2.232 1.00 95.00 154 ASN A CA 1
ATOM 1167 C C . ASN A 1 154 ? -15.872 1.026 3.484 1.00 95.00 154 ASN A C 1
ATOM 1169 O O . ASN A 1 154 ? -17.056 0.849 3.770 1.00 95.00 154 ASN A O 1
ATOM 1173 N N . ALA A 1 155 ? -14.883 0.559 4.253 1.00 94.62 155 ALA A N 1
ATOM 1174 C CA . ALA A 1 155 ? -15.119 -0.136 5.517 1.00 94.62 155 ALA A CA 1
ATOM 1175 C C . ALA A 1 155 ? -15.864 0.759 6.515 1.00 94.62 155 ALA A C 1
ATOM 1177 O O . ALA A 1 155 ? -16.902 0.362 7.042 1.00 94.62 155 ALA A O 1
ATOM 1178 N N . TYR A 1 156 ? -15.416 2.001 6.708 1.00 93.12 156 TYR A N 1
ATOM 1179 C CA . TYR A 1 156 ? -16.093 2.957 7.593 1.00 93.12 156 TYR A CA 1
ATOM 1180 C C . TYR A 1 156 ? -17.435 3.452 7.066 1.00 93.12 156 TYR A C 1
ATOM 1182 O O . TYR A 1 156 ? -18.230 3.990 7.836 1.00 93.12 156 TYR A O 1
ATOM 1190 N N . SER A 1 157 ? -17.696 3.252 5.779 1.00 89.44 157 SER A N 1
ATOM 1191 C CA . SER A 1 157 ? -18.990 3.479 5.138 1.00 89.44 157 SER A CA 1
ATOM 1192 C C . SER A 1 157 ? -19.875 2.227 5.143 1.00 89.44 157 SER A C 1
ATOM 1194 O O . SER A 1 157 ? -20.915 2.214 4.491 1.00 89.44 157 SER A O 1
ATOM 1196 N N . GLY A 1 158 ? -19.515 1.198 5.925 1.00 84.81 158 GLY A N 1
ATOM 1197 C CA . GLY A 1 158 ? -20.365 0.041 6.217 1.00 84.81 158 GLY A CA 1
ATOM 1198 C C . GLY A 1 158 ? -20.341 -1.051 5.167 1.00 84.81 158 GLY A C 1
ATOM 1199 O O . GLY A 1 158 ? -21.335 -1.760 5.015 1.00 84.81 158 GLY A O 1
ATOM 1200 N N . SER A 1 159 ? -19.230 -1.203 4.442 1.00 86.31 159 SER A N 1
ATOM 1201 C CA . SER A 1 159 ? -19.063 -2.351 3.555 1.00 86.31 159 SER A CA 1
ATOM 1202 C C . SER A 1 159 ? -19.303 -3.669 4.312 1.00 86.31 159 SER A C 1
ATOM 1204 O O . SER A 1 159 ? -18.935 -3.827 5.478 1.00 86.31 159 SER A O 1
ATOM 1206 N N . GLY A 1 160 ? -19.973 -4.618 3.652 1.00 86.50 160 GLY A N 1
ATOM 1207 C CA . GLY A 1 160 ? -20.423 -5.876 4.254 1.00 86.50 160 GLY A CA 1
ATOM 1208 C C . GLY A 1 160 ? -21.775 -5.756 4.963 1.00 86.50 160 GLY A C 1
ATOM 1209 O O . GLY A 1 160 ? -22.747 -6.352 4.504 1.00 86.50 160 GLY A O 1
ATOM 1210 N N . ASP A 1 161 ? -21.836 -4.993 6.056 1.00 87.94 161 ASP A N 1
ATOM 1211 C CA . ASP A 1 161 ? -23.058 -4.784 6.845 1.00 87.94 161 ASP A CA 1
ATOM 1212 C C . ASP A 1 161 ? -23.075 -3.380 7.469 1.00 87.94 161 ASP A C 1
ATOM 1214 O O . ASP A 1 161 ? -22.322 -3.076 8.398 1.00 87.94 161 ASP A O 1
ATOM 1218 N N . GLU A 1 162 ? -23.975 -2.525 6.982 1.00 88.38 162 GLU A N 1
ATOM 1219 C CA . GLU A 1 162 ? -24.133 -1.148 7.458 1.00 88.38 162 GLU A CA 1
ATOM 1220 C C . GLU A 1 162 ? -24.498 -1.068 8.946 1.00 88.38 162 GLU A C 1
ATOM 1222 O O . GLU A 1 162 ? -24.155 -0.086 9.603 1.00 88.38 162 GLU A O 1
ATOM 1227 N N . SER A 1 163 ? -25.127 -2.106 9.515 1.00 87.38 163 SER A N 1
ATOM 1228 C CA . SER A 1 163 ? -25.473 -2.142 10.942 1.00 87.38 163 SER A CA 1
ATOM 1229 C C . SER A 1 163 ? -24.251 -2.248 11.860 1.00 87.38 163 SER A C 1
ATOM 1231 O O . SER A 1 163 ? -24.352 -1.986 13.061 1.00 87.38 163 SER A O 1
ATOM 1233 N N . ASN A 1 164 ? -23.081 -2.583 11.304 1.00 88.06 164 ASN A N 1
ATOM 1234 C CA . ASN A 1 164 ? -21.819 -2.549 12.031 1.00 88.06 164 ASN A CA 1
ATOM 1235 C C . ASN A 1 164 ? -21.205 -1.148 12.115 1.00 88.06 164 ASN A C 1
ATOM 1237 O O . ASN A 1 164 ? -20.273 -0.964 12.898 1.00 88.06 164 ASN A O 1
ATOM 1241 N N . GLN A 1 165 ? -21.712 -0.152 11.381 1.00 88.94 165 GLN A N 1
ATOM 1242 C CA . GLN A 1 165 ? -21.286 1.231 11.578 1.00 88.94 165 GLN A CA 1
ATOM 1243 C C . GLN A 1 165 ? -21.829 1.806 12.886 1.00 88.94 165 GLN A C 1
ATOM 1245 O O . GLN A 1 165 ? -22.977 1.584 13.271 1.00 88.94 165 GLN A O 1
ATOM 1250 N N . ARG A 1 166 ? -21.009 2.628 13.540 1.00 85.50 166 ARG A N 1
ATOM 1251 C CA . ARG A 1 166 ? -21.378 3.372 14.744 1.00 85.50 166 ARG A CA 1
ATOM 1252 C C . ARG A 1 166 ? -21.001 4.831 14.560 1.00 85.50 166 ARG A C 1
ATOM 1254 O O . ARG A 1 166 ? -19.827 5.170 14.573 1.00 85.50 166 ARG A O 1
ATOM 1261 N N . THR A 1 167 ? -21.992 5.691 14.348 1.00 82.06 167 THR A N 1
ATOM 1262 C CA . THR A 1 167 ? -21.762 7.103 13.996 1.00 82.06 167 THR A CA 1
ATOM 1263 C C . THR A 1 167 ? -20.975 7.865 15.060 1.00 82.06 167 THR A C 1
ATOM 1265 O O . THR A 1 167 ? -20.153 8.697 14.702 1.00 82.06 167 THR A O 1
ATOM 1268 N N . GLU A 1 168 ? -21.163 7.512 16.334 1.00 83.56 168 GLU A N 1
ATOM 1269 C CA . GLU A 1 168 ? -20.503 8.128 17.496 1.00 83.56 168 GLU A CA 1
ATOM 1270 C C . GLU A 1 168 ? -19.203 7.409 17.919 1.00 83.56 168 GLU A C 1
ATOM 1272 O O . GLU A 1 168 ? -18.794 7.490 19.074 1.00 83.56 168 GLU A O 1
ATOM 1277 N N . SER A 1 169 ? -18.586 6.624 17.031 1.00 88.44 169 SER A N 1
ATOM 1278 C CA . SER A 1 169 ? -17.315 5.953 17.327 1.00 88.44 169 SER A CA 1
ATOM 1279 C C . SER A 1 169 ? -16.115 6.873 17.123 1.00 88.44 169 SER A C 1
ATOM 1281 O O . SER A 1 169 ? -16.103 7.708 16.223 1.00 88.44 169 SER A O 1
ATOM 1283 N N . LEU A 1 170 ? -15.056 6.628 17.896 1.00 91.00 170 LEU A N 1
ATOM 1284 C CA . LEU A 1 170 ? -13.708 7.016 17.498 1.00 91.00 170 LEU A CA 1
ATOM 1285 C C . LEU A 1 170 ? -13.300 6.166 16.284 1.00 91.00 170 LEU A C 1
ATOM 1287 O O . LEU A 1 170 ? -13.327 4.935 16.348 1.00 91.00 170 LEU A O 1
ATOM 1291 N N . TRP A 1 171 ? -12.924 6.814 15.183 1.00 93.62 171 TRP A N 1
ATOM 1292 C CA . TRP A 1 171 ? -12.511 6.138 13.955 1.00 93.62 171 TRP A CA 1
ATOM 1293 C C . TRP A 1 171 ? -10.995 6.166 13.826 1.00 93.62 171 TRP A C 1
ATOM 1295 O O . TRP A 1 171 ? -10.392 7.237 13.770 1.00 93.62 171 TRP A O 1
ATOM 1305 N N . VAL A 1 172 ? -10.383 4.982 13.773 1.00 95.06 172 VAL A N 1
ATOM 1306 C CA . VAL A 1 172 ? -8.925 4.842 13.747 1.00 95.06 172 VAL A CA 1
ATOM 1307 C C . VAL A 1 172 ? -8.488 3.903 12.640 1.00 95.06 172 VAL A C 1
ATOM 1309 O O . VAL A 1 172 ? -8.927 2.752 12.590 1.00 95.06 172 VAL A O 1
ATOM 1312 N N . SER A 1 173 ? -7.581 4.381 11.791 1.00 96.88 173 SER A N 1
ATOM 1313 C CA . SER A 1 173 ? -6.858 3.578 10.806 1.00 96.88 173 SER A CA 1
ATOM 1314 C C . SER A 1 173 ? -5.415 3.376 11.254 1.00 96.88 173 SER A C 1
ATOM 1316 O O . SER A 1 173 ?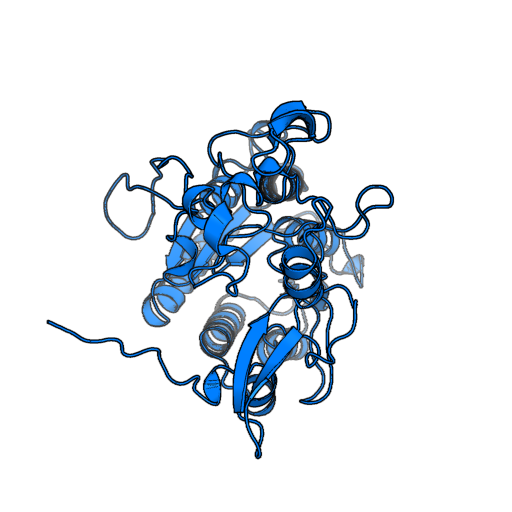 -4.742 4.333 11.622 1.00 96.88 173 SER A O 1
ATOM 1318 N N . VAL A 1 174 ? -4.922 2.139 11.176 1.00 97.06 174 VAL A N 1
ATOM 1319 C CA . VAL A 1 174 ? -3.495 1.822 11.331 1.00 97.06 174 VAL A CA 1
ATOM 1320 C C . VAL A 1 174 ? -2.990 1.292 9.995 1.00 97.06 174 VAL A C 1
ATOM 1322 O O . VAL A 1 174 ? -3.368 0.206 9.562 1.00 97.06 174 VAL A O 1
ATOM 1325 N N . LEU A 1 175 ? -2.161 2.084 9.321 1.00 97.56 175 LEU A N 1
ATOM 1326 C CA . LEU A 1 175 ? -1.575 1.767 8.024 1.00 97.56 175 LEU A CA 1
ATOM 1327 C C . LEU A 1 175 ? -0.135 1.287 8.206 1.00 97.56 175 LEU A C 1
ATOM 1329 O O . LEU A 1 175 ? 0.708 2.021 8.717 1.00 97.56 175 LEU A O 1
ATOM 1333 N N . LEU A 1 176 ? 0.168 0.089 7.709 1.00 96.12 176 LEU A N 1
ATOM 1334 C CA . LEU A 1 176 ? 1.534 -0.421 7.617 1.00 96.12 176 LEU A CA 1
ATOM 1335 C C . LEU A 1 176 ? 2.002 -0.438 6.160 1.00 96.12 176 LEU A C 1
ATOM 1337 O O . LEU A 1 176 ? 1.330 -1.017 5.307 1.00 96.12 176 LEU A O 1
ATOM 1341 N N . ALA A 1 177 ? 3.171 0.135 5.877 1.00 95.06 177 ALA A N 1
ATOM 1342 C CA . ALA A 1 177 ? 3.779 0.070 4.549 1.00 95.06 177 ALA A CA 1
ATOM 1343 C C . ALA A 1 177 ? 5.302 -0.080 4.639 1.00 95.06 177 ALA A C 1
ATOM 1345 O O . ALA A 1 177 ? 5.947 0.502 5.508 1.00 95.06 177 ALA A O 1
ATOM 1346 N N . SER A 1 178 ? 5.887 -0.862 3.728 1.00 90.31 178 SER A N 1
ATOM 1347 C CA . SER A 1 178 ? 7.335 -1.131 3.678 1.00 90.31 178 SER A CA 1
ATOM 1348 C C . SER A 1 178 ? 8.071 -0.398 2.549 1.00 90.31 178 SER A C 1
ATOM 1350 O O . SER A 1 178 ? 9.290 -0.524 2.403 1.00 90.31 178 SER A O 1
ATOM 1352 N N . GLY A 1 179 ? 7.350 0.392 1.752 1.00 90.62 179 GLY A N 1
ATOM 1353 C CA . GLY A 1 179 ? 7.888 1.120 0.611 1.00 90.62 179 GLY A CA 1
ATOM 1354 C C . GLY A 1 179 ? 6.939 2.209 0.120 1.00 90.62 179 GLY A C 1
ATOM 1355 O O . GLY A 1 179 ? 5.891 2.446 0.714 1.00 90.62 179 GLY A O 1
ATOM 1356 N N . ALA A 1 180 ? 7.351 2.886 -0.949 1.00 91.62 180 ALA A N 1
ATOM 1357 C CA . ALA A 1 180 ? 6.625 4.013 -1.527 1.00 91.62 180 ALA A CA 1
ATOM 1358 C C . ALA A 1 180 ? 5.311 3.576 -2.170 1.00 91.62 180 ALA A C 1
ATOM 1360 O O . ALA A 1 180 ? 5.174 2.407 -2.544 1.00 91.62 180 ALA A O 1
ATOM 1361 N N . ALA A 1 181 ? 4.392 4.519 -2.368 1.00 94.88 181 ALA A N 1
ATOM 1362 C CA . ALA A 1 181 ? 3.331 4.321 -3.341 1.00 94.88 181 ALA A CA 1
ATOM 1363 C C . ALA A 1 181 ? 3.960 4.202 -4.735 1.00 94.88 181 ALA A C 1
ATOM 1365 O O . ALA A 1 181 ? 4.876 4.946 -5.083 1.00 94.88 181 ALA A O 1
ATOM 1366 N N . ASN A 1 182 ? 3.527 3.204 -5.501 1.00 93.56 182 ASN A N 1
ATOM 1367 C CA . ASN A 1 182 ? 3.979 3.032 -6.882 1.00 93.56 182 ASN A CA 1
ATOM 1368 C C . ASN A 1 182 ? 2.939 2.394 -7.803 1.00 93.56 182 ASN A C 1
ATOM 1370 O O . ASN A 1 182 ? 3.250 1.938 -8.897 1.00 93.56 182 ASN A O 1
ATOM 1374 N N . SER A 1 183 ? 1.700 2.315 -7.341 1.00 95.31 183 SER A N 1
ATOM 1375 C CA . SER A 1 183 ? 0.568 1.810 -8.098 1.00 95.31 183 SER A CA 1
ATOM 1376 C C . SER A 1 183 ? -0.663 2.586 -7.663 1.00 95.31 183 SER A C 1
ATOM 1378 O O . SER A 1 183 ? -0.790 2.931 -6.492 1.00 95.31 183 SER A O 1
ATOM 1380 N N . THR A 1 184 ? -1.608 2.784 -8.574 1.00 95.94 184 THR A N 1
ATOM 1381 C CA . THR A 1 184 ? -2.932 3.325 -8.244 1.00 95.94 184 THR A CA 1
ATOM 1382 C C . THR A 1 184 ? -4.019 2.326 -8.599 1.00 95.94 184 THR A C 1
ATOM 1384 O O . THR A 1 184 ? -3.765 1.278 -9.204 1.00 95.94 184 THR A O 1
ATOM 1387 N N . THR A 1 185 ? -5.253 2.648 -8.224 1.00 94.44 185 THR A N 1
ATOM 1388 C CA . THR A 1 185 ? -6.426 1.947 -8.744 1.00 94.44 185 THR A CA 1
ATOM 1389 C C . THR A 1 185 ? -6.568 2.240 -10.240 1.00 94.44 185 THR A C 1
ATOM 1391 O O . THR A 1 185 ? -6.348 3.369 -10.681 1.00 94.44 185 THR A O 1
ATOM 1394 N N . ALA A 1 186 ? -6.898 1.208 -11.018 1.00 92.50 186 ALA A N 1
ATOM 1395 C CA . ALA A 1 186 ? -7.130 1.331 -12.451 1.00 92.50 186 ALA A CA 1
ATOM 1396 C C . ALA A 1 186 ? -8.391 2.157 -12.751 1.00 92.50 186 ALA A C 1
ATOM 1398 O O . ALA A 1 186 ? -9.377 2.096 -12.014 1.00 92.50 186 ALA A O 1
ATOM 1399 N N . THR A 1 187 ? -8.366 2.878 -13.865 1.00 90.50 187 THR A N 1
ATOM 1400 C CA . THR A 1 187 ? -9.499 3.627 -14.421 1.00 90.50 187 THR A CA 1
ATOM 1401 C C . THR A 1 187 ? -9.674 3.272 -15.900 1.00 90.50 187 THR A C 1
ATOM 1403 O O . THR A 1 187 ? -8.834 2.583 -16.477 1.00 90.50 187 THR A O 1
ATOM 1406 N N . ASP A 1 188 ? -10.753 3.736 -16.534 1.00 89.25 188 ASP A N 1
ATOM 1407 C CA . ASP A 1 188 ? -10.959 3.516 -17.975 1.00 89.25 188 ASP A CA 1
ATOM 1408 C C . ASP A 1 188 ? -9.863 4.181 -18.830 1.00 89.25 188 ASP A C 1
ATOM 1410 O O . ASP A 1 188 ? -9.491 3.659 -19.879 1.00 89.25 188 ASP A O 1
ATOM 1414 N N . GLU A 1 189 ? -9.337 5.321 -18.373 1.00 87.12 189 GLU A N 1
ATOM 1415 C CA . GLU A 1 189 ? -8.249 6.053 -19.033 1.00 87.12 189 GLU A CA 1
ATOM 1416 C C . GLU A 1 189 ? -6.878 5.429 -18.733 1.00 87.12 189 GLU A C 1
ATOM 1418 O O . GLU A 1 189 ? -6.033 5.323 -19.620 1.00 87.12 189 GLU A O 1
ATOM 1423 N N . PHE A 1 190 ? -6.690 4.940 -17.505 1.00 89.62 190 PHE A N 1
ATOM 1424 C CA . PHE A 1 190 ? -5.465 4.301 -17.035 1.00 89.62 190 PHE A CA 1
ATOM 1425 C C . PHE A 1 190 ? -5.781 2.876 -16.560 1.00 89.62 190 PHE A C 1
ATOM 1427 O O . PHE A 1 190 ? -5.896 2.632 -15.353 1.00 89.62 190 PHE A O 1
ATOM 1434 N N . PRO A 1 191 ? -5.907 1.891 -17.473 1.00 90.38 191 PRO A N 1
ATOM 1435 C CA . PRO A 1 191 ? -6.358 0.531 -17.141 1.00 90.38 191 PRO A CA 1
ATOM 1436 C C . PRO A 1 191 ? -5.395 -0.233 -16.222 1.00 90.38 191 PRO A C 1
ATOM 1438 O O . PRO A 1 191 ? -5.744 -1.273 -15.666 1.00 90.38 191 PRO A O 1
ATOM 1441 N N . ASN A 1 192 ? -4.184 0.291 -16.044 1.00 91.12 192 ASN A N 1
ATOM 1442 C CA . ASN A 1 192 ? -3.173 -0.210 -15.127 1.00 91.12 192 ASN A CA 1
ATOM 1443 C C . ASN A 1 192 ? -2.819 0.803 -14.014 1.00 91.12 192 ASN A C 1
ATOM 1445 O O . ASN A 1 192 ? -1.875 0.571 -13.259 1.00 91.12 192 ASN A O 1
ATOM 1449 N N . GLY A 1 193 ? -3.579 1.884 -13.871 1.00 93.06 193 GLY A N 1
ATOM 1450 C CA . GLY A 1 193 ? -3.293 2.963 -12.930 1.00 93.06 193 GLY A CA 1
ATOM 1451 C C . GLY A 1 193 ? -2.279 3.985 -13.453 1.00 93.06 193 GLY A C 1
ATOM 1452 O O . GLY A 1 193 ? -1.685 3.808 -14.517 1.00 93.06 193 GLY A O 1
ATOM 1453 N N . PHE A 1 194 ? -2.115 5.070 -12.701 1.00 92.62 194 PHE A N 1
ATOM 1454 C CA . PHE A 1 194 ? -1.236 6.184 -13.025 1.00 92.62 194 PHE A CA 1
ATOM 1455 C C . PHE A 1 194 ? 0.229 5.781 -12.844 1.00 92.62 194 PHE A C 1
ATOM 1457 O O . PHE A 1 194 ? 0.639 5.302 -11.785 1.00 92.62 194 PHE A O 1
ATOM 1464 N N . CYS A 1 195 ? 1.009 5.967 -13.903 1.00 91.88 195 CYS A N 1
ATOM 1465 C CA . CYS A 1 195 ? 2.458 5.808 -13.912 1.00 91.88 195 CYS A CA 1
ATOM 1466 C C . CYS A 1 195 ? 3.044 6.722 -14.998 1.00 91.88 195 CYS A C 1
ATOM 1468 O O . CYS A 1 195 ? 3.438 6.251 -16.070 1.00 91.88 195 CYS A O 1
ATOM 1470 N N . PRO A 1 196 ? 3.013 8.046 -14.782 1.00 89.81 196 PRO A N 1
ATOM 1471 C CA . PRO A 1 196 ? 3.422 8.985 -15.812 1.00 89.81 196 PRO A CA 1
ATOM 1472 C C . PRO A 1 196 ? 4.907 8.825 -16.153 1.00 89.81 196 PRO A C 1
ATOM 1474 O O . PRO A 1 196 ? 5.715 8.401 -15.328 1.00 89.81 196 PRO A O 1
ATOM 1477 N N . GLU A 1 197 ? 5.279 9.136 -17.391 1.00 84.56 197 GLU A N 1
ATOM 1478 C CA . GLU A 1 197 ? 6.598 8.812 -17.951 1.00 84.56 197 GLU A CA 1
ATOM 1479 C C . GLU A 1 197 ? 7.786 9.373 -17.153 1.00 84.56 197 GLU A C 1
ATOM 1481 O O . GLU A 1 197 ? 8.827 8.721 -17.019 1.00 84.56 197 GLU A O 1
ATOM 1486 N N . ASN A 1 198 ? 7.610 10.537 -16.526 1.00 80.81 198 ASN A N 1
ATOM 1487 C CA . ASN A 1 198 ? 8.601 11.162 -15.649 1.00 80.81 198 ASN A CA 1
ATOM 1488 C C . ASN A 1 198 ? 8.964 10.308 -14.416 1.00 80.81 198 ASN A C 1
ATOM 1490 O O . ASN A 1 198 ? 10.046 10.494 -13.862 1.00 80.81 198 ASN A O 1
ATOM 1494 N N . THR A 1 199 ? 8.116 9.358 -14.014 1.00 84.31 199 THR A N 1
ATOM 1495 C CA . THR A 1 199 ? 8.314 8.499 -12.827 1.00 84.31 199 THR A CA 1
ATOM 1496 C C . THR A 1 199 ? 9.120 7.226 -13.104 1.00 84.31 199 THR A C 1
ATOM 1498 O O . THR A 1 199 ? 9.382 6.443 -12.189 1.00 84.31 199 THR A O 1
ATOM 1501 N N . TRP A 1 200 ? 9.513 6.968 -14.357 1.00 80.69 200 TRP A N 1
ATOM 1502 C CA . TRP A 1 200 ? 10.281 5.763 -14.697 1.00 80.69 200 TRP A CA 1
ATOM 1503 C C . TRP A 1 200 ? 11.289 5.948 -15.838 1.00 80.69 200 TRP A C 1
ATOM 1505 O O . TRP A 1 200 ? 12.374 5.363 -15.764 1.00 80.69 200 TRP A O 1
ATOM 1515 N N . LEU A 1 201 ? 11.028 6.794 -16.842 1.00 72.44 201 LEU A N 1
ATOM 1516 C CA . LEU A 1 201 ? 11.975 7.013 -17.945 1.00 72.44 201 LEU A CA 1
ATOM 1517 C C . LEU A 1 201 ? 13.241 7.751 -17.499 1.00 72.44 201 LEU A C 1
ATOM 1519 O O . LEU A 1 201 ? 14.338 7.382 -17.910 1.00 72.44 201 LEU A O 1
ATOM 1523 N N . GLY A 1 202 ? 13.123 8.734 -16.599 1.00 60.81 202 GLY A N 1
ATOM 1524 C CA . GLY A 1 202 ? 14.275 9.494 -16.086 1.00 60.81 202 GLY A CA 1
ATOM 1525 C C . GLY A 1 202 ? 15.284 8.647 -15.299 1.00 60.81 202 GLY A C 1
ATOM 1526 O O . GLY A 1 202 ? 16.433 9.041 -15.127 1.00 60.81 202 GLY A O 1
ATOM 1527 N N . SER A 1 203 ? 14.864 7.464 -14.847 1.00 58.34 203 SER A N 1
ATOM 1528 C CA . SER A 1 203 ? 15.706 6.514 -14.116 1.00 58.34 203 SER A CA 1
ATOM 1529 C C . SER A 1 203 ? 16.434 5.499 -15.011 1.00 58.34 203 SER A C 1
ATOM 1531 O O . SER A 1 203 ? 17.240 4.709 -14.514 1.00 58.34 203 SER A O 1
ATOM 1533 N N . LEU A 1 204 ? 16.200 5.537 -16.328 1.00 61.38 204 LEU A N 1
ATOM 1534 C CA . LEU A 1 204 ? 17.002 4.838 -17.329 1.00 61.38 204 LEU A CA 1
ATOM 1535 C C . LEU A 1 204 ? 18.219 5.721 -17.655 1.00 61.38 204 LEU A C 1
ATOM 1537 O O . LEU A 1 204 ? 18.125 6.648 -18.453 1.00 61.38 204 LEU A O 1
ATOM 1541 N N . ASN A 1 205 ? 19.360 5.490 -16.998 1.00 51.72 205 ASN A N 1
ATOM 1542 C CA . ASN A 1 205 ? 20.580 6.267 -17.246 1.00 51.72 205 ASN A CA 1
ATOM 1543 C C . ASN A 1 205 ? 20.954 6.256 -18.741 1.00 51.72 205 ASN A C 1
ATOM 1545 O O . ASN A 1 205 ? 21.174 5.195 -19.324 1.00 51.72 205 ASN A O 1
ATOM 1549 N N . MET A 1 206 ? 21.088 7.440 -19.349 1.00 44.81 206 MET A N 1
ATOM 1550 C CA . MET A 1 206 ? 21.433 7.572 -20.771 1.00 44.81 206 MET A CA 1
ATOM 1551 C C . MET A 1 206 ? 22.875 7.151 -21.113 1.00 44.81 206 MET A C 1
ATOM 1553 O O . MET A 1 206 ? 23.157 6.840 -22.269 1.00 44.81 206 MET A O 1
ATOM 1557 N N . ASP A 1 207 ? 23.781 7.071 -20.132 1.00 48.25 207 ASP A N 1
ATOM 1558 C CA . ASP A 1 207 ? 25.147 6.555 -20.344 1.00 48.25 207 ASP A CA 1
ATOM 1559 C C . ASP A 1 207 ? 25.165 5.051 -20.691 1.00 48.25 207 ASP A C 1
ATOM 1561 O O . ASP A 1 207 ? 26.137 4.549 -21.257 1.00 48.25 207 ASP A O 1
ATOM 1565 N N . ASP A 1 208 ? 24.061 4.341 -20.433 1.00 47.16 208 ASP A N 1
ATOM 1566 C CA . ASP A 1 208 ? 23.858 2.954 -20.850 1.00 47.16 208 ASP A CA 1
ATOM 1567 C C . ASP A 1 208 ? 23.185 2.834 -22.229 1.00 47.16 208 ASP A C 1
ATOM 1569 O O . ASP A 1 208 ? 22.947 1.717 -22.677 1.00 47.16 208 ASP A O 1
ATOM 1573 N N . VAL A 1 209 ? 22.911 3.928 -22.960 1.00 44.66 209 VAL A N 1
ATOM 1574 C CA . VAL A 1 209 ? 22.198 3.875 -24.259 1.00 44.66 209 VAL A CA 1
ATOM 1575 C C . VAL A 1 209 ? 22.994 3.119 -25.340 1.00 44.66 209 VAL A C 1
ATOM 1577 O O . VAL A 1 209 ? 22.415 2.395 -26.152 1.00 44.66 209 VAL A O 1
ATOM 1580 N N . GLU A 1 210 ? 24.332 3.158 -25.297 1.00 46.53 210 GLU A N 1
ATOM 1581 C CA . GLU A 1 210 ? 25.182 2.307 -26.155 1.00 46.53 210 GLU A CA 1
ATOM 1582 C C . GLU A 1 210 ? 25.272 0.846 -25.639 1.00 46.53 210 GLU A C 1
ATOM 1584 O O . GLU A 1 210 ? 25.615 -0.073 -26.388 1.00 46.53 210 GLU A O 1
ATOM 1589 N N . HIS A 1 211 ? 24.867 0.608 -24.383 1.00 42.62 211 HIS A N 1
ATOM 1590 C CA . HIS A 1 211 ? 24.841 -0.679 -23.678 1.00 42.62 211 HIS A CA 1
ATOM 1591 C C . HIS A 1 211 ? 23.436 -1.279 -23.458 1.00 42.62 211 HIS A C 1
ATOM 1593 O O . HIS A 1 211 ? 23.352 -2.361 -22.887 1.00 42.62 211 HIS A O 1
ATOM 1599 N N . VAL A 1 212 ? 22.345 -0.717 -24.002 1.00 44.38 212 VAL A N 1
ATOM 1600 C CA . VAL A 1 212 ? 20.962 -1.281 -23.924 1.00 44.38 212 VAL A CA 1
ATOM 1601 C C . VAL A 1 212 ? 20.830 -2.638 -24.642 1.00 44.38 212 VAL A C 1
ATOM 1603 O O . VAL A 1 212 ? 19.780 -3.266 -24.650 1.00 44.38 212 VAL A O 1
ATOM 1606 N N . LYS A 1 213 ? 21.914 -3.154 -25.234 1.00 41.81 213 LYS A N 1
ATOM 1607 C CA . LYS A 1 213 ? 22.020 -4.568 -25.631 1.00 41.81 213 LYS A CA 1
ATOM 1608 C C . LYS A 1 213 ? 22.252 -5.517 -24.448 1.00 41.81 213 LYS A C 1
ATOM 1610 O O . LYS A 1 213 ? 22.202 -6.731 -24.638 1.00 41.81 213 LYS A O 1
ATOM 1615 N N . ALA A 1 214 ? 22.548 -4.993 -23.262 1.00 40.44 214 ALA A N 1
ATOM 1616 C CA . ALA A 1 214 ? 22.672 -5.739 -22.023 1.00 40.44 214 ALA A CA 1
ATOM 1617 C C . ALA A 1 214 ? 21.372 -5.613 -21.205 1.00 40.44 214 ALA A C 1
ATOM 1619 O O . ALA A 1 214 ? 20.760 -4.545 -21.196 1.00 40.44 214 ALA A O 1
ATOM 1620 N N . PRO A 1 215 ? 20.939 -6.677 -20.502 1.00 47.22 215 PRO A N 1
ATOM 1621 C CA . PRO A 1 215 ? 19.845 -6.565 -19.542 1.00 47.22 215 PRO A CA 1
ATOM 1622 C C . PRO A 1 215 ? 20.173 -5.461 -18.530 1.00 47.22 215 PRO A C 1
ATOM 1624 O O . PRO A 1 215 ? 21.308 -5.412 -18.049 1.00 47.22 215 PRO A O 1
ATOM 1627 N N . LEU A 1 216 ? 19.193 -4.599 -18.216 1.00 49.41 216 LEU A N 1
ATOM 1628 C CA . LEU A 1 216 ? 19.328 -3.548 -17.199 1.00 49.41 216 LEU A CA 1
ATOM 1629 C C . LEU A 1 216 ? 20.021 -4.132 -15.961 1.00 49.41 216 LEU A C 1
ATOM 1631 O O . LEU A 1 216 ? 19.495 -5.043 -15.308 1.00 49.41 216 LEU A O 1
ATOM 1635 N N . SER A 1 217 ? 21.235 -3.654 -15.688 1.00 42.66 217 SER A N 1
ATOM 1636 C CA . SER A 1 217 ? 22.013 -4.134 -14.552 1.00 42.66 217 SER A CA 1
ATOM 1637 C C . SER A 1 217 ? 21.421 -3.538 -13.276 1.00 42.66 217 SER A C 1
ATOM 1639 O O . SER A 1 217 ? 21.135 -2.343 -13.244 1.00 42.66 217 SER A O 1
ATOM 1641 N N . PRO A 1 218 ? 21.179 -4.341 -12.227 1.00 43.88 218 PRO A N 1
ATOM 1642 C CA . PRO A 1 218 ? 20.616 -3.832 -10.987 1.00 43.88 218 PRO A CA 1
ATOM 1643 C C . PRO A 1 218 ? 21.504 -2.736 -10.356 1.00 43.88 218 PRO A C 1
ATOM 1645 O O . PRO A 1 218 ? 22.731 -2.827 -10.447 1.00 43.88 218 PRO A O 1
ATOM 1648 N N . PRO A 1 219 ? 20.903 -1.749 -9.660 1.00 51.09 219 PRO A N 1
ATOM 1649 C CA . PRO A 1 219 ? 19.485 -1.678 -9.305 1.00 51.09 219 PRO A CA 1
ATOM 1650 C C . PRO A 1 219 ? 18.598 -1.256 -10.484 1.00 51.09 219 PRO A C 1
ATOM 1652 O O . PRO A 1 219 ? 18.902 -0.306 -11.198 1.00 51.09 219 PRO A O 1
ATOM 1655 N N . LEU A 1 220 ? 17.489 -1.980 -10.673 1.00 52.62 220 LEU A N 1
ATOM 1656 C CA . LEU A 1 220 ? 16.475 -1.604 -11.655 1.00 52.62 220 LEU A CA 1
ATOM 1657 C C . LEU A 1 220 ? 15.883 -0.229 -11.296 1.00 52.62 220 LEU A C 1
ATOM 1659 O O . LEU A 1 220 ? 15.835 0.118 -10.109 1.00 52.62 220 LEU A O 1
ATOM 1663 N N . PRO A 1 221 ? 15.403 0.526 -12.297 1.00 58.38 221 PRO A N 1
ATOM 1664 C CA . PRO A 1 221 ? 14.742 1.790 -12.045 1.00 58.38 221 PRO A CA 1
ATOM 1665 C C . PRO A 1 221 ? 13.516 1.572 -11.156 1.00 58.38 221 PRO A C 1
ATOM 1667 O O . PRO A 1 221 ? 12.799 0.576 -11.281 1.00 58.38 221 PRO A O 1
ATOM 1670 N N . LYS A 1 222 ? 13.298 2.480 -10.209 1.00 75.06 222 LYS A N 1
ATOM 1671 C CA . LYS A 1 222 ? 12.160 2.418 -9.294 1.00 75.06 222 LYS A CA 1
ATOM 1672 C C . LYS A 1 222 ? 10.922 2.945 -10.009 1.00 75.06 222 LYS A C 1
ATOM 1674 O O . LYS A 1 222 ? 10.676 4.140 -10.027 1.00 75.06 222 LYS A O 1
ATOM 1679 N N . LEU A 1 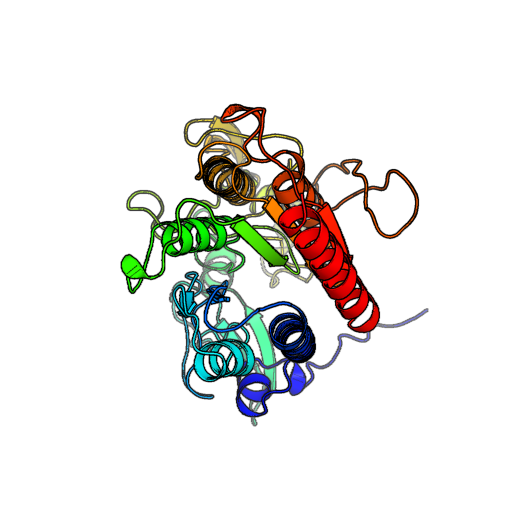223 ? 10.183 2.017 -10.604 1.00 86.06 223 LEU A N 1
ATOM 1680 C CA . LEU A 1 223 ? 9.052 2.294 -11.487 1.00 86.06 223 LEU A CA 1
ATOM 1681 C C . LEU A 1 223 ? 7.890 2.961 -10.745 1.00 86.06 223 LEU A C 1
ATOM 1683 O O . LEU A 1 223 ? 7.537 2.517 -9.647 1.00 86.06 223 LEU A O 1
ATOM 1687 N N . CYS A 1 224 ? 7.278 3.951 -11.401 1.00 89.81 224 CYS A N 1
ATOM 1688 C CA . CYS A 1 224 ? 6.027 4.594 -10.998 1.00 89.81 224 CYS A CA 1
ATOM 1689 C C . CYS A 1 224 ? 6.078 5.292 -9.633 1.00 89.81 224 CYS A C 1
ATOM 1691 O O . CYS A 1 224 ? 5.073 5.333 -8.930 1.00 89.81 224 CYS A O 1
ATOM 1693 N N . ARG A 1 225 ? 7.253 5.779 -9.219 1.00 88.62 225 ARG A N 1
ATOM 1694 C CA . ARG A 1 225 ? 7.423 6.500 -7.951 1.00 88.62 225 ARG A CA 1
ATOM 1695 C C . ARG A 1 225 ? 7.574 7.984 -8.196 1.00 88.62 225 ARG A C 1
ATOM 1697 O O . ARG A 1 225 ? 8.275 8.360 -9.133 1.00 88.62 225 ARG A O 1
ATOM 1704 N N . ASP A 1 226 ? 7.012 8.774 -7.293 1.00 84.94 226 ASP A N 1
ATOM 1705 C CA . ASP A 1 226 ? 7.107 10.224 -7.349 1.00 84.94 226 ASP A CA 1
ATOM 1706 C C . ASP A 1 226 ? 8.568 10.704 -7.239 1.00 84.94 226 ASP A C 1
ATOM 1708 O O . ASP A 1 226 ? 9.252 10.437 -6.236 1.00 84.94 226 ASP A O 1
ATOM 1712 N N . PRO A 1 227 ? 9.100 11.377 -8.277 1.00 76.69 227 PRO A N 1
ATOM 1713 C CA . PRO A 1 227 ? 10.419 11.987 -8.223 1.00 76.69 227 PRO A CA 1
ATOM 1714 C C . PRO A 1 227 ? 10.470 13.251 -7.346 1.00 76.69 227 PRO A C 1
ATOM 1716 O O . PRO A 1 227 ? 11.574 13.696 -7.026 1.00 76.69 227 PRO A O 1
ATOM 1719 N N . TYR A 1 228 ? 9.331 13.815 -6.941 1.00 81.62 228 TYR A N 1
ATOM 1720 C CA . TYR A 1 228 ? 9.183 15.075 -6.212 1.00 81.62 228 TYR A CA 1
ATOM 1721 C C . TYR A 1 228 ? 8.183 14.951 -5.042 1.00 81.62 228 TYR A C 1
ATOM 1723 O O . TYR A 1 228 ? 7.167 15.643 -5.017 1.00 81.62 228 TYR A O 1
ATOM 1731 N N . PRO A 1 229 ? 8.502 14.156 -4.002 1.00 81.62 229 PRO A N 1
ATOM 1732 C CA . PRO A 1 229 ? 7.576 13.851 -2.907 1.00 81.62 229 PRO A CA 1
ATOM 1733 C C . PRO A 1 229 ? 7.122 15.074 -2.098 1.00 81.62 229 PRO A C 1
ATOM 1735 O O . PRO A 1 229 ? 6.195 14.967 -1.300 1.00 81.62 229 PRO A O 1
ATOM 1738 N N . ASP A 1 230 ? 7.791 16.223 -2.218 1.00 82.25 230 ASP A N 1
ATOM 1739 C CA . ASP A 1 230 ? 7.412 17.481 -1.570 1.00 82.25 230 ASP A CA 1
ATOM 1740 C C . ASP A 1 230 ? 6.429 18.333 -2.386 1.00 82.25 230 ASP A C 1
ATOM 1742 O O . ASP A 1 230 ? 5.930 19.343 -1.882 1.00 82.25 230 ASP A O 1
ATOM 1746 N N . THR A 1 231 ? 6.129 17.924 -3.615 1.00 86.12 231 THR A N 1
ATOM 1747 C CA . THR A 1 231 ? 5.100 18.524 -4.459 1.00 86.12 231 THR A CA 1
ATOM 1748 C C . THR A 1 231 ? 3.875 17.629 -4.504 1.00 86.12 231 THR A C 1
ATOM 1750 O O . THR A 1 231 ? 3.977 16.416 -4.394 1.00 86.12 231 THR A O 1
ATOM 1753 N N . ARG A 1 232 ? 2.706 18.255 -4.613 1.00 90.69 232 ARG A N 1
ATOM 1754 C CA . ARG A 1 232 ? 1.442 17.570 -4.853 1.00 90.69 232 ARG A CA 1
ATOM 1755 C C . ARG A 1 232 ? 0.876 18.096 -6.156 1.00 90.69 232 ARG A C 1
ATOM 1757 O O . ARG A 1 232 ? 0.883 19.314 -6.360 1.00 90.69 232 ARG A O 1
ATOM 1764 N N . HIS A 1 233 ? 0.372 17.196 -6.977 1.00 93.56 233 HIS A N 1
ATOM 1765 C CA . HIS A 1 233 ? -0.237 17.500 -8.260 1.00 93.56 233 HIS A CA 1
ATOM 1766 C C . HIS A 1 233 ? -1.712 17.104 -8.256 1.00 93.56 233 HIS A C 1
ATOM 1768 O O . HIS A 1 233 ? -2.117 16.153 -7.587 1.00 93.56 233 HIS A O 1
ATOM 1774 N N . ASP A 1 234 ? -2.517 17.825 -9.028 1.00 93.94 234 ASP A N 1
ATOM 1775 C CA . ASP A 1 234 ? -3.892 17.440 -9.335 1.00 93.94 234 ASP A CA 1
ATOM 1776 C C . ASP A 1 234 ? -3.926 16.508 -10.567 1.00 93.94 234 ASP A C 1
ATOM 1778 O O . ASP A 1 234 ? -3.057 16.604 -11.435 1.00 93.94 234 ASP A O 1
ATOM 1782 N N . PRO A 1 235 ? -4.965 15.664 -10.753 1.00 89.38 235 PRO A N 1
ATOM 1783 C CA . PRO A 1 235 ? -5.069 14.754 -11.905 1.00 89.38 235 PRO A CA 1
ATOM 1784 C C . PRO A 1 235 ? -5.016 15.416 -13.291 1.00 89.38 235 PRO A C 1
ATOM 1786 O O . PRO A 1 235 ? -4.875 14.721 -14.294 1.00 89.38 235 PRO A O 1
ATOM 1789 N N . GLY A 1 236 ? -5.200 16.736 -13.370 1.00 89.31 236 GLY A N 1
ATOM 1790 C CA . GLY A 1 236 ? -5.123 17.515 -14.608 1.00 89.31 236 GLY A CA 1
ATOM 1791 C C . GLY A 1 236 ? -3.807 18.269 -14.799 1.00 89.31 236 GLY A C 1
ATOM 1792 O O . GLY A 1 236 ? -3.647 18.928 -15.830 1.00 89.31 236 GLY A O 1
ATOM 1793 N N . ASP A 1 237 ? -2.892 18.211 -13.832 1.00 93.56 237 ASP A N 1
ATOM 1794 C CA . ASP A 1 237 ? -1.625 18.919 -13.910 1.00 93.56 237 ASP A CA 1
ATOM 1795 C C . ASP A 1 237 ? -0.708 18.274 -14.942 1.00 93.56 237 ASP A C 1
ATOM 1797 O O . ASP A 1 237 ? -0.584 17.053 -15.061 1.00 93.56 237 ASP A O 1
ATOM 1801 N N . THR A 1 238 ? -0.052 19.129 -15.721 1.00 93.31 238 THR A N 1
ATOM 1802 C CA . THR A 1 238 ? 0.837 18.695 -16.795 1.00 93.31 238 THR A CA 1
ATOM 1803 C C . THR A 1 238 ? 2.142 19.467 -16.764 1.00 93.31 238 THR A C 1
ATOM 1805 O O . THR A 1 238 ? 2.177 20.641 -16.386 1.00 93.31 238 THR A O 1
ATOM 1808 N N . ALA A 1 239 ? 3.217 18.825 -17.212 1.00 89.88 239 ALA A N 1
ATOM 1809 C CA . ALA A 1 239 ? 4.514 19.463 -17.379 1.00 89.88 239 ALA A CA 1
ATOM 1810 C C . ALA A 1 239 ? 5.155 19.080 -18.712 1.00 89.88 239 ALA A C 1
ATOM 1812 O O . ALA A 1 239 ? 4.935 17.995 -19.251 1.00 89.88 239 ALA A O 1
ATOM 1813 N N . SER A 1 240 ? 5.990 19.984 -19.228 1.00 89.31 240 SER A N 1
ATOM 1814 C CA . SER A 1 240 ? 6.881 19.669 -20.341 1.00 89.31 240 SER A CA 1
ATOM 1815 C C . SER A 1 240 ? 7.947 18.684 -19.869 1.00 89.31 240 SER A C 1
ATOM 1817 O O . SER A 1 240 ? 8.763 19.015 -19.008 1.00 89.31 240 SER A O 1
ATOM 1819 N N . TYR A 1 241 ? 7.970 17.504 -20.471 1.00 83.88 241 TYR A N 1
ATOM 1820 C CA . TYR A 1 241 ? 8.939 16.451 -20.217 1.00 83.88 241 TYR A CA 1
ATOM 1821 C C . TYR A 1 241 ? 9.739 16.184 -21.490 1.00 83.88 241 TYR A C 1
ATOM 1823 O O . TYR A 1 241 ? 9.183 16.126 -22.582 1.00 83.88 241 TYR A O 1
ATOM 1831 N N . THR A 1 242 ? 11.063 16.081 -21.370 1.00 82.25 242 THR A N 1
ATOM 1832 C CA . THR A 1 242 ? 11.911 15.658 -22.492 1.00 82.25 242 THR A CA 1
ATOM 1833 C C . THR A 1 242 ? 12.180 14.179 -22.332 1.00 82.25 242 THR A C 1
ATOM 1835 O O . THR A 1 242 ? 12.881 13.785 -21.400 1.00 82.25 242 THR A O 1
ATOM 1838 N N . ASN A 1 243 ? 11.629 13.378 -23.236 1.00 75.75 243 ASN A N 1
ATOM 1839 C CA . ASN A 1 243 ? 11.822 11.943 -23.231 1.00 75.75 243 ASN A CA 1
ATOM 1840 C C . ASN A 1 243 ? 13.314 11.628 -23.430 1.00 75.75 243 ASN A C 1
ATOM 1842 O O . ASN A 1 243 ? 13.872 11.975 -24.475 1.00 75.75 243 ASN A O 1
ATOM 1846 N N . PRO A 1 244 ? 13.987 10.979 -22.466 1.00 72.31 244 PRO A N 1
ATOM 1847 C CA . PRO A 1 244 ? 15.421 10.733 -22.562 1.00 72.31 244 PRO A CA 1
ATOM 1848 C C . PRO A 1 244 ? 15.769 9.733 -23.671 1.00 72.31 244 PRO A C 1
ATOM 1850 O O . PRO A 1 244 ? 16.911 9.675 -24.100 1.00 72.31 244 PRO A O 1
ATOM 1853 N N . LEU A 1 245 ? 14.812 8.940 -24.163 1.00 72.69 245 LEU A N 1
ATOM 1854 C CA . LEU A 1 245 ? 15.060 7.958 -25.219 1.00 72.69 245 LEU A CA 1
ATOM 1855 C C . LEU A 1 245 ? 14.865 8.543 -26.622 1.00 72.69 245 LEU A C 1
ATOM 1857 O O . LEU A 1 245 ? 15.609 8.193 -27.536 1.00 72.69 245 LEU A O 1
ATOM 1861 N N . SER A 1 246 ? 13.859 9.401 -26.810 1.00 76.38 246 SER A N 1
ATOM 1862 C CA . SER A 1 246 ? 13.527 9.976 -28.122 1.00 76.38 246 SER A CA 1
ATOM 1863 C C . SER A 1 246 ? 14.005 11.418 -28.314 1.00 76.38 246 SER A C 1
ATOM 1865 O O . SER A 1 246 ? 13.959 11.919 -29.437 1.00 76.38 246 SER A O 1
ATOM 1867 N N . GLU A 1 247 ? 14.435 12.086 -27.239 1.00 81.06 247 GLU A N 1
ATOM 1868 C CA . GLU A 1 247 ? 14.740 13.526 -27.165 1.00 81.06 247 GLU A CA 1
ATOM 1869 C C . GLU A 1 247 ? 13.554 14.438 -27.544 1.00 81.06 247 GLU A C 1
ATOM 1871 O O . GLU A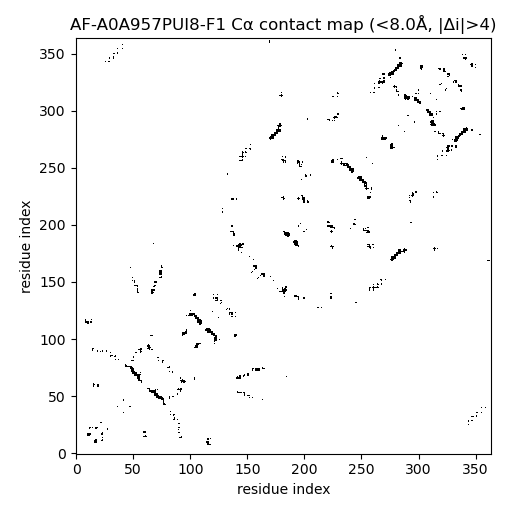 1 247 ? 13.710 15.650 -27.720 1.00 81.06 247 GLU A O 1
ATOM 1876 N N . VAL A 1 248 ? 12.347 13.878 -27.665 1.00 84.94 248 VAL A N 1
ATOM 1877 C CA . VAL A 1 248 ? 11.129 14.634 -27.954 1.00 84.94 248 VAL A CA 1
ATOM 1878 C C . VAL A 1 248 ? 10.639 15.304 -26.676 1.00 84.94 248 VAL A C 1
ATOM 1880 O O . VAL A 1 248 ? 10.587 14.690 -25.613 1.00 84.94 248 VAL A O 1
ATOM 1883 N N . VAL A 1 249 ? 10.268 16.580 -26.790 1.00 86.00 249 VAL A N 1
ATOM 1884 C CA . VAL A 1 249 ? 9.567 17.296 -25.724 1.00 86.00 249 VAL A CA 1
ATOM 1885 C C . VAL A 1 249 ? 8.077 17.046 -25.876 1.00 86.00 249 VAL A C 1
ATOM 1887 O O . VAL A 1 249 ? 7.480 17.421 -26.887 1.00 86.00 249 VAL A O 1
ATOM 1890 N N . GLU A 1 250 ? 7.482 16.453 -24.857 1.00 88.44 250 GLU A N 1
ATOM 1891 C CA . GLU A 1 250 ? 6.058 16.172 -24.778 1.00 88.44 250 GLU A CA 1
ATOM 1892 C C . GLU A 1 250 ? 5.450 16.772 -23.511 1.00 88.44 250 GLU A C 1
ATOM 1894 O O . GLU A 1 250 ? 6.154 17.201 -22.597 1.00 88.44 250 GLU A O 1
ATOM 1899 N N . VAL A 1 251 ? 4.125 16.876 -23.490 1.00 89.31 251 VAL A N 1
ATOM 1900 C CA . VAL A 1 251 ? 3.381 17.334 -22.317 1.00 89.31 251 VAL A CA 1
ATOM 1901 C C . VAL A 1 251 ? 2.801 16.095 -21.661 1.00 89.31 251 VAL A C 1
ATOM 1903 O O . VAL A 1 251 ? 1.916 15.462 -22.235 1.00 89.31 251 VAL A O 1
ATOM 1906 N N . VAL A 1 252 ? 3.319 15.752 -20.486 1.00 88.62 252 VAL A N 1
ATOM 1907 C CA . VAL A 1 252 ? 2.869 14.590 -19.715 1.00 88.62 252 VAL A CA 1
ATOM 1908 C C . VAL A 1 252 ? 2.015 15.046 -18.546 1.00 88.62 252 VAL A C 1
ATOM 1910 O O . VAL A 1 252 ? 2.231 16.128 -17.996 1.00 88.62 252 VAL A O 1
ATOM 1913 N N . ASN A 1 253 ? 1.055 14.209 -18.165 1.00 90.50 253 ASN A N 1
ATOM 1914 C CA . ASN A 1 253 ? 0.436 14.300 -16.850 1.00 90.50 253 ASN A CA 1
ATOM 1915 C C . ASN A 1 253 ? 1.511 14.004 -15.793 1.00 90.50 253 ASN A C 1
ATOM 1917 O O . ASN A 1 253 ? 2.324 13.111 -16.017 1.00 90.50 253 ASN A O 1
ATOM 1921 N N . ILE A 1 254 ? 1.551 14.762 -14.700 1.00 91.44 254 ILE A N 1
ATOM 1922 C CA . ILE A 1 254 ? 2.522 14.562 -13.609 1.00 91.44 254 ILE A CA 1
ATOM 1923 C C . ILE A 1 254 ? 1.896 13.996 -12.333 1.00 91.44 254 ILE A C 1
ATOM 1925 O O . ILE A 1 254 ? 2.627 13.737 -11.388 1.00 91.44 254 ILE A O 1
ATOM 1929 N N . TYR A 1 255 ? 0.583 13.759 -12.332 1.00 94.38 255 TYR A N 1
ATOM 1930 C CA . TYR A 1 255 ? -0.130 13.072 -11.263 1.00 94.38 255 TYR A CA 1
ATOM 1931 C C . TYR A 1 255 ? 0.271 11.600 -11.193 1.00 94.38 255 TYR A C 1
ATOM 1933 O O . TYR A 1 255 ? 0.151 10.860 -12.180 1.00 94.38 255 TYR A O 1
ATOM 1941 N N . ASP A 1 256 ? 0.707 11.156 -10.020 1.00 93.62 256 ASP A N 1
ATOM 1942 C CA . ASP A 1 256 ? 1.225 9.806 -9.832 1.00 93.62 256 ASP A CA 1
ATOM 1943 C C . ASP A 1 256 ? 0.635 9.063 -8.618 1.00 93.62 256 ASP A C 1
ATOM 1945 O O . ASP A 1 256 ? -0.446 9.368 -8.106 1.00 93.62 256 ASP A O 1
ATOM 1949 N N . ALA A 1 257 ? 1.296 7.974 -8.216 1.00 95.38 257 ALA A N 1
ATOM 1950 C CA . ALA A 1 257 ? 0.825 7.126 -7.133 1.00 95.38 257 ALA A CA 1
ATOM 1951 C C . ALA A 1 257 ? 0.935 7.768 -5.741 1.00 95.38 257 ALA A C 1
ATOM 1953 O O . ALA A 1 257 ? 0.167 7.382 -4.854 1.00 95.38 257 ALA A O 1
ATOM 1954 N N . ASP A 1 258 ? 1.865 8.704 -5.538 1.00 95.00 258 ASP A N 1
ATOM 1955 C CA . ASP A 1 258 ? 1.988 9.471 -4.298 1.00 95.00 258 ASP A CA 1
ATOM 1956 C C . ASP A 1 258 ? 0.820 10.452 -4.179 1.00 95.00 258 ASP A C 1
ATOM 1958 O O . ASP A 1 258 ? 0.095 10.412 -3.182 1.00 95.00 258 ASP A O 1
ATOM 1962 N N . ASP A 1 259 ? 0.545 11.214 -5.242 1.00 96.50 259 ASP A N 1
ATOM 1963 C CA . ASP A 1 259 ? -0.595 12.136 -5.321 1.00 96.50 259 ASP A CA 1
ATOM 1964 C C . ASP A 1 259 ? -1.925 11.414 -5.067 1.00 96.50 259 ASP A C 1
ATOM 1966 O O . ASP A 1 259 ? -2.712 11.806 -4.199 1.00 96.50 259 ASP A O 1
ATOM 1970 N N . PHE A 1 260 ? -2.137 10.273 -5.733 1.00 97.44 260 PHE A N 1
ATOM 1971 C CA . PHE A 1 260 ? -3.315 9.436 -5.506 1.00 97.44 260 PHE A CA 1
ATOM 1972 C C . PHE A 1 260 ? -3.433 8.951 -4.058 1.00 97.44 260 PHE A C 1
ATOM 1974 O O . PHE A 1 260 ? -4.531 8.898 -3.497 1.00 97.44 260 PHE A O 1
ATOM 1981 N N . ALA A 1 261 ? -2.316 8.598 -3.419 1.00 98.12 261 ALA A N 1
ATOM 1982 C CA . ALA A 1 261 ? -2.326 8.211 -2.016 1.00 98.12 261 ALA A CA 1
ATOM 1983 C C . ALA A 1 261 ? -2.684 9.386 -1.093 1.00 98.12 261 ALA A C 1
ATOM 1985 O O . ALA A 1 261 ? -3.445 9.179 -0.144 1.00 98.12 261 ALA A O 1
ATOM 1986 N N . ARG A 1 262 ? -2.208 10.605 -1.380 1.00 97.75 262 ARG A N 1
ATOM 1987 C CA . ARG A 1 262 ? -2.569 11.821 -0.629 1.00 97.75 262 ARG A CA 1
ATOM 1988 C C . ARG A 1 262 ? -4.044 12.160 -0.765 1.00 97.75 262 ARG A C 1
ATOM 1990 O O . ARG A 1 262 ? -4.694 12.403 0.247 1.00 97.75 262 ARG A O 1
ATOM 1997 N N . ASP A 1 263 ? -4.595 12.088 -1.974 1.00 97.44 263 ASP A N 1
ATOM 1998 C CA . ASP A 1 263 ? -6.016 12.347 -2.221 1.00 97.44 263 ASP A CA 1
ATOM 1999 C C . ASP A 1 263 ? -6.911 11.389 -1.430 1.00 97.44 263 ASP A C 1
ATOM 2001 O O . ASP A 1 263 ? -7.883 11.800 -0.791 1.00 97.44 263 ASP A O 1
ATOM 2005 N N . MET A 1 264 ? -6.573 10.097 -1.437 1.00 98.25 264 MET A N 1
ATOM 2006 C CA . MET A 1 264 ? -7.336 9.095 -0.692 1.00 98.25 264 MET A CA 1
ATOM 2007 C C . MET A 1 264 ? -7.132 9.219 0.823 1.00 98.25 264 MET A C 1
ATOM 2009 O O . MET A 1 264 ? -8.043 8.879 1.583 1.00 98.25 264 MET A O 1
ATOM 2013 N N . ALA A 1 265 ? -5.975 9.712 1.271 1.00 98.31 265 ALA A N 1
ATOM 2014 C CA . ALA A 1 265 ? -5.715 10.003 2.678 1.00 98.31 265 ALA A CA 1
ATOM 2015 C C . ALA A 1 265 ? -6.531 11.198 3.168 1.00 98.31 265 ALA A C 1
ATOM 2017 O O . ALA A 1 265 ? -7.162 11.097 4.216 1.00 98.31 265 ALA A O 1
ATOM 2018 N N . ASP A 1 266 ? -6.578 12.285 2.396 1.00 97.81 266 ASP A N 1
ATOM 2019 C CA . ASP A 1 266 ? -7.376 13.470 2.717 1.00 97.81 266 ASP A CA 1
ATOM 2020 C C . ASP A 1 266 ? -8.851 13.124 2.865 1.00 97.81 266 ASP A C 1
ATOM 2022 O O . ASP A 1 266 ? -9.496 13.489 3.850 1.00 97.81 266 ASP A O 1
ATOM 2026 N N . GLN A 1 267 ? -9.373 12.368 1.899 1.00 97.00 267 GLN A N 1
ATOM 2027 C CA . GLN A 1 267 ? -10.755 11.906 1.917 1.00 97.00 267 GLN A CA 1
ATOM 2028 C C . GLN A 1 267 ? -11.032 10.991 3.110 1.00 97.00 267 GLN A C 1
ATOM 2030 O O . GLN A 1 267 ? -12.084 11.114 3.732 1.00 97.00 267 GLN A O 1
ATOM 2035 N N . LEU A 1 268 ? -10.098 10.098 3.461 1.00 97.44 268 LEU A N 1
ATOM 2036 C CA . LEU A 1 268 ? -10.242 9.228 4.626 1.00 97.44 268 LEU A CA 1
ATOM 2037 C C . LEU A 1 268 ? -10.232 10.020 5.934 1.00 97.44 268 LEU A C 1
ATOM 2039 O O . LEU A 1 268 ? -11.129 9.840 6.754 1.00 97.44 268 LEU A O 1
ATOM 2043 N N . ALA A 1 269 ? -9.252 10.902 6.117 1.00 97.38 269 ALA A N 1
ATOM 2044 C CA . ALA A 1 269 ? -9.103 11.703 7.324 1.00 97.38 269 ALA A CA 1
ATOM 2045 C C . ALA A 1 269 ? -10.333 12.598 7.552 1.00 97.38 269 ALA A C 1
ATOM 2047 O O . ALA A 1 269 ? -10.848 12.676 8.666 1.00 97.38 269 ALA A O 1
ATOM 2048 N N . ALA A 1 270 ? -10.873 13.195 6.485 1.00 95.81 270 ALA A N 1
ATOM 2049 C CA . ALA A 1 270 ? -12.055 14.055 6.538 1.00 95.81 270 ALA A CA 1
ATOM 2050 C C . ALA A 1 270 ? -13.401 13.308 6.436 1.00 95.81 270 ALA A C 1
ATOM 2052 O O . ALA A 1 270 ? -14.453 13.948 6.445 1.00 95.81 270 ALA A O 1
ATOM 2053 N N . LEU A 1 271 ? -13.399 11.971 6.339 1.00 93.81 271 LEU A N 1
ATOM 2054 C CA . LEU A 1 271 ? -14.597 11.173 6.038 1.00 93.81 271 LEU A CA 1
ATOM 2055 C C . LEU A 1 271 ? -15.723 11.354 7.063 1.00 93.81 271 LEU A C 1
ATOM 2057 O O . LEU A 1 271 ? -16.906 11.245 6.731 1.00 93.81 271 LEU A O 1
ATOM 2061 N N . LYS A 1 272 ? -15.362 11.559 8.331 1.00 90.12 272 LYS A N 1
ATOM 2062 C CA . LYS A 1 272 ? -16.301 11.635 9.452 1.00 90.12 272 LYS A CA 1
ATOM 2063 C C . LYS A 1 272 ? -16.375 13.067 9.974 1.00 90.12 272 LYS A C 1
ATOM 2065 O O . LYS A 1 272 ? -15.383 13.788 10.016 1.00 90.12 272 LYS A O 1
ATOM 2070 N N . SER A 1 273 ? -17.576 13.488 10.362 1.00 82.44 273 SER A N 1
ATOM 2071 C CA . SER A 1 273 ? -17.793 14.806 10.959 1.00 82.44 273 SER A CA 1
ATOM 2072 C C . SER A 1 273 ? -17.070 14.939 12.301 1.00 82.44 273 SER A C 1
ATOM 2074 O O . SER A 1 273 ? -16.950 13.955 13.027 1.00 82.44 273 SER A O 1
ATOM 2076 N N . GLY A 1 274 ? -16.677 16.161 12.665 1.00 85.00 274 GLY A N 1
ATOM 2077 C CA . GLY A 1 274 ? -15.969 16.429 13.918 1.00 85.00 274 GLY A CA 1
ATOM 2078 C C . GLY A 1 274 ? -14.481 16.130 13.778 1.00 85.00 274 GLY A C 1
ATOM 2079 O O . GLY A 1 274 ? -13.811 16.748 12.950 1.00 85.00 274 GLY A O 1
ATOM 2080 N N . ASP A 1 275 ? -13.991 15.171 14.557 1.00 84.81 275 ASP A N 1
ATOM 2081 C CA . ASP A 1 275 ? -12.563 14.851 14.667 1.00 84.81 275 ASP A CA 1
ATOM 2082 C C . ASP A 1 275 ? -12.023 14.005 13.499 1.00 84.81 275 ASP A C 1
ATOM 2084 O O . ASP A 1 275 ? -10.829 13.713 13.447 1.00 84.81 275 ASP A O 1
ATOM 2088 N N . GLY A 1 276 ? -12.875 13.624 12.542 1.00 92.19 276 GLY A N 1
ATOM 2089 C CA . GLY A 1 276 ? -12.462 12.844 11.378 1.00 92.19 276 GLY A CA 1
ATOM 2090 C C . GLY A 1 276 ? -12.070 11.404 11.713 1.00 92.19 276 GLY A C 1
ATOM 2091 O O . GLY A 1 276 ? -12.585 10.794 12.652 1.00 92.19 276 GLY A O 1
ATOM 2092 N N . VAL A 1 277 ? -11.180 10.843 10.896 1.00 95.31 277 VAL A N 1
ATOM 2093 C CA . VAL A 1 277 ? -10.522 9.553 11.138 1.00 95.31 277 VAL A CA 1
ATOM 2094 C C . VAL A 1 277 ? -9.078 9.822 11.554 1.00 95.31 277 VAL A C 1
ATOM 2096 O O . VAL A 1 277 ? -8.312 10.396 10.785 1.00 95.31 277 VAL A O 1
ATOM 2099 N N . THR A 1 278 ? -8.673 9.355 12.737 1.00 96.25 278 THR A N 1
ATOM 2100 C CA . THR A 1 278 ? -7.262 9.373 13.142 1.00 96.25 278 THR A CA 1
ATOM 2101 C C . THR A 1 278 ? -6.504 8.288 12.373 1.00 96.25 278 THR A C 1
ATOM 2103 O O . THR A 1 278 ? -6.832 7.105 12.480 1.00 96.25 278 THR A O 1
ATOM 2106 N N . ILE A 1 279 ? -5.466 8.665 11.621 1.00 97.81 279 ILE A N 1
ATOM 2107 C CA . ILE A 1 279 ? -4.654 7.723 10.841 1.00 97.81 279 ILE A CA 1
ATOM 2108 C C . ILE A 1 279 ? -3.257 7.614 11.457 1.00 97.81 279 ILE A C 1
ATOM 2110 O O . ILE A 1 279 ? -2.478 8.561 11.434 1.00 97.81 279 ILE A O 1
ATOM 2114 N N . TYR A 1 280 ? -2.920 6.441 11.985 1.00 97.38 280 TYR A N 1
ATOM 2115 C CA . TYR A 1 280 ? -1.553 6.092 12.361 1.00 97.38 280 TYR A CA 1
ATOM 2116 C C . TYR A 1 280 ? -0.863 5.412 11.187 1.00 97.38 280 TYR A C 1
ATOM 2118 O O . TYR A 1 280 ? -1.433 4.516 10.561 1.00 97.38 280 TYR A O 1
ATOM 2126 N N . THR A 1 281 ? 0.377 5.796 10.905 1.00 97.56 281 THR A N 1
ATOM 2127 C CA . THR A 1 281 ? 1.175 5.169 9.849 1.00 97.56 281 THR A CA 1
ATOM 2128 C C . THR A 1 281 ? 2.456 4.579 10.419 1.00 97.56 281 THR A C 1
ATOM 2130 O O . THR A 1 281 ? 3.106 5.159 11.289 1.00 97.56 281 THR A O 1
ATOM 2133 N N . ILE A 1 282 ? 2.829 3.397 9.932 1.00 95.81 282 ILE A N 1
ATOM 2134 C CA . ILE A 1 282 ? 4.032 2.686 10.355 1.00 95.81 282 ILE A CA 1
ATOM 2135 C C . ILE A 1 282 ? 4.854 2.324 9.122 1.00 95.81 282 ILE A C 1
ATOM 2137 O O . ILE A 1 282 ? 4.455 1.495 8.299 1.00 95.81 282 ILE A O 1
ATOM 2141 N N . GLY A 1 283 ? 6.032 2.934 9.020 1.00 94.31 283 GLY A N 1
ATOM 2142 C CA . GLY A 1 283 ? 7.041 2.593 8.030 1.00 94.31 283 GLY A CA 1
ATOM 2143 C C . GLY A 1 283 ? 7.843 1.367 8.462 1.00 94.31 283 GLY A C 1
ATOM 2144 O O . GLY A 1 283 ? 8.631 1.454 9.405 1.00 94.31 283 GLY A O 1
ATOM 2145 N N . LEU A 1 284 ? 7.666 0.233 7.782 1.00 92.06 284 LEU A N 1
ATOM 2146 C CA . LEU A 1 284 ? 8.309 -1.034 8.132 1.00 92.06 284 LEU A CA 1
ATOM 2147 C C . LEU A 1 284 ? 9.591 -1.289 7.326 1.00 92.06 284 LEU A C 1
ATOM 2149 O O . LEU A 1 284 ? 9.567 -1.466 6.109 1.00 92.06 284 LEU A O 1
ATOM 2153 N N . GLY A 1 285 ? 10.713 -1.413 8.033 1.00 89.25 285 GLY A N 1
ATOM 2154 C CA . GLY A 1 285 ? 12.000 -1.795 7.459 1.00 89.25 285 GLY A CA 1
ATOM 2155 C C . GLY A 1 285 ? 12.666 -0.707 6.608 1.00 89.25 285 GLY A C 1
ATOM 2156 O O . GLY A 1 285 ? 12.136 0.373 6.357 1.00 89.25 285 GLY A O 1
ATOM 2157 N N . ASN A 1 286 ? 13.886 -0.991 6.145 1.00 84.00 286 ASN A N 1
ATOM 2158 C CA . ASN A 1 286 ? 14.724 0.007 5.465 1.00 84.00 286 ASN A CA 1
ATOM 2159 C C . ASN A 1 286 ? 14.197 0.444 4.086 1.00 84.00 286 ASN A C 1
ATOM 2161 O O . ASN A 1 286 ? 14.613 1.492 3.586 1.00 84.00 286 ASN A O 1
ATOM 2165 N N . GLY A 1 287 ? 13.273 -0.312 3.483 1.00 82.12 287 GLY A N 1
ATOM 2166 C CA . GLY A 1 287 ? 12.658 0.036 2.198 1.00 82.12 287 GLY A CA 1
ATOM 2167 C C . GLY A 1 287 ? 11.978 1.407 2.216 1.00 82.12 287 GLY A C 1
ATOM 2168 O O . GLY A 1 287 ? 12.113 2.167 1.258 1.00 82.12 287 GLY A O 1
ATOM 2169 N N . VAL A 1 288 ? 11.374 1.781 3.348 1.00 86.00 288 VAL A N 1
ATOM 2170 C CA . VAL A 1 288 ? 10.676 3.065 3.549 1.00 86.00 288 VAL A CA 1
ATOM 2171 C C . VAL A 1 288 ? 11.626 4.267 3.520 1.00 86.00 288 VAL A C 1
ATOM 2173 O O . VAL A 1 288 ? 11.249 5.371 3.138 1.00 86.00 288 VAL A O 1
ATOM 2176 N N . ARG A 1 289 ? 12.897 4.054 3.871 1.00 82.31 289 ARG A N 1
ATOM 2177 C CA . ARG A 1 289 ? 13.924 5.106 3.885 1.00 82.31 289 ARG A CA 1
ATOM 2178 C C . ARG A 1 289 ? 14.680 5.224 2.565 1.00 82.31 289 ARG A C 1
ATOM 2180 O O . ARG A 1 289 ? 15.516 6.111 2.415 1.00 82.31 289 ARG A O 1
ATOM 2187 N N . THR A 1 290 ? 14.448 4.304 1.631 1.00 75.31 290 THR A N 1
ATOM 2188 C CA . THR A 1 290 ? 15.237 4.230 0.403 1.00 75.31 290 THR A CA 1
ATOM 2189 C C . THR A 1 290 ? 14.712 5.254 -0.596 1.00 75.31 290 THR A C 1
ATOM 2191 O O . THR A 1 290 ? 13.650 5.045 -1.173 1.00 75.31 290 THR A O 1
ATOM 2194 N N . GLN A 1 291 ? 15.481 6.310 -0.851 1.00 71.69 291 GLN A N 1
ATOM 2195 C CA . GLN A 1 291 ? 15.188 7.332 -1.866 1.00 71.69 291 GLN A CA 1
ATOM 2196 C C . GLN A 1 291 ? 15.270 6.767 -3.280 1.00 71.69 291 GLN A C 1
ATOM 2198 O O . GLN A 1 291 ? 16.096 5.885 -3.547 1.00 71.69 291 GLN A O 1
ATOM 2203 N N . SER A 1 292 ? 14.383 7.192 -4.176 1.00 64.94 292 SER A N 1
ATOM 2204 C CA . SER A 1 292 ? 14.516 6.910 -5.599 1.00 64.94 292 SER A CA 1
ATOM 2205 C C . SER A 1 292 ? 15.687 7.675 -6.210 1.00 64.94 292 SER A C 1
ATOM 2207 O O . SER A 1 292 ? 16.132 8.702 -5.693 1.00 64.94 292 SER A O 1
ATOM 2209 N N . ASN A 1 293 ? 16.264 7.111 -7.272 1.00 55.28 293 ASN A N 1
ATOM 2210 C CA . ASN A 1 293 ? 17.382 7.744 -7.961 1.00 55.28 293 ASN A CA 1
ATOM 2211 C C . ASN A 1 293 ? 16.898 9.073 -8.547 1.00 55.28 293 ASN A C 1
ATOM 2213 O O . ASN A 1 293 ? 15.975 9.085 -9.354 1.00 55.28 293 ASN A O 1
ATOM 2217 N N . GLY A 1 294 ? 17.535 10.173 -8.145 1.00 53.66 294 GLY A N 1
ATOM 2218 C CA . GLY A 1 294 ? 17.188 11.517 -8.611 1.00 53.66 294 GLY A CA 1
ATOM 2219 C C . GLY A 1 294 ? 16.142 12.247 -7.764 1.00 53.66 294 GLY A C 1
ATOM 2220 O O . GLY A 1 294 ? 15.964 13.444 -7.975 1.00 53.66 294 GLY A O 1
ATOM 2221 N N . THR A 1 295 ? 15.519 11.590 -6.780 1.00 58.56 295 THR A N 1
ATOM 2222 C CA . THR A 1 295 ? 14.569 12.247 -5.874 1.00 58.56 295 THR A CA 1
ATOM 2223 C C . THR A 1 295 ? 15.308 13.199 -4.928 1.00 58.56 295 THR A C 1
ATOM 2225 O O . THR A 1 295 ? 16.261 12.774 -4.257 1.00 58.56 295 THR A O 1
ATOM 2228 N N . PRO A 1 296 ? 14.908 14.481 -4.843 1.00 55.97 296 PRO A N 1
ATOM 2229 C CA . PRO A 1 296 ? 15.452 15.412 -3.869 1.00 55.97 296 PRO A CA 1
ATOM 2230 C C . PRO A 1 296 ? 15.267 14.894 -2.445 1.00 55.97 296 PRO A C 1
ATOM 2232 O O . PRO A 1 296 ? 14.320 14.184 -2.114 1.00 55.97 296 PRO A O 1
ATOM 2235 N N . THR A 1 297 ? 16.198 15.257 -1.572 1.00 59.16 297 THR A N 1
ATOM 2236 C CA . THR A 1 297 ? 16.114 14.859 -0.172 1.00 59.16 297 THR A CA 1
ATOM 2237 C C . THR A 1 297 ? 15.219 15.827 0.597 1.00 59.16 297 THR A C 1
ATOM 2239 O O . THR A 1 297 ? 15.554 17.003 0.729 1.00 59.16 297 THR A O 1
ATOM 2242 N N . THR A 1 298 ? 14.104 15.335 1.144 1.00 65.31 298 THR A N 1
ATOM 2243 C CA . THR A 1 298 ? 13.161 16.175 1.899 1.00 65.31 298 THR A CA 1
ATOM 2244 C C . THR A 1 298 ? 13.310 15.943 3.410 1.00 65.31 298 THR A C 1
ATOM 2246 O O . THR A 1 298 ? 13.271 14.790 3.860 1.00 65.31 298 THR A O 1
ATOM 2249 N N . PRO A 1 299 ? 13.518 16.997 4.226 1.00 66.69 299 PRO A N 1
ATOM 2250 C CA . PRO A 1 299 ? 13.521 16.881 5.684 1.00 66.69 299 PRO A CA 1
ATOM 2251 C C . PRO A 1 299 ? 12.144 16.463 6.216 1.00 66.69 299 PRO A C 1
ATOM 2253 O O . PRO A 1 299 ? 11.124 16.988 5.773 1.00 66.69 299 PRO A O 1
ATOM 2256 N N . CYS A 1 300 ? 12.101 15.551 7.187 1.00 71.00 300 CYS A N 1
ATOM 2257 C CA . CYS A 1 300 ? 10.879 15.208 7.905 1.00 71.00 300 CYS A CA 1
ATOM 2258 C C . CYS A 1 300 ? 11.149 14.755 9.359 1.00 71.00 300 CYS A C 1
ATOM 2260 O O . CYS A 1 300 ? 12.248 14.305 9.699 1.00 71.00 300 CYS A O 1
ATOM 2262 N N . VAL A 1 301 ? 10.148 14.919 10.233 1.00 68.06 301 VAL A N 1
ATOM 2263 C CA . VAL A 1 301 ? 10.204 14.580 11.670 1.00 68.06 301 VAL A CA 1
ATOM 2264 C C . VAL A 1 301 ? 9.745 13.136 11.889 1.00 68.06 301 VAL A C 1
ATOM 2266 O O . VAL A 1 301 ? 8.716 12.736 11.344 1.00 68.06 301 VAL A O 1
ATOM 2269 N N . VAL A 1 302 ? 10.468 12.369 12.715 1.00 66.38 302 VAL A N 1
ATOM 2270 C CA . VAL A 1 302 ? 10.135 10.973 13.067 1.00 66.38 302 VAL A CA 1
ATOM 2271 C C . VAL A 1 302 ? 10.012 10.818 14.582 1.00 66.38 302 VAL A C 1
ATOM 2273 O O . VAL A 1 302 ? 10.940 11.177 15.304 1.00 66.38 302 VAL A O 1
ATOM 2276 N N . GLU A 1 303 ? 8.906 10.238 15.063 1.00 66.44 303 GLU A N 1
ATOM 2277 C CA . GLU A 1 303 ? 8.585 10.195 16.504 1.00 66.44 303 GLU A CA 1
ATOM 2278 C C . GLU A 1 303 ? 9.547 9.339 17.344 1.00 66.44 303 GLU A C 1
ATOM 2280 O O . GLU A 1 303 ? 9.738 9.591 18.531 1.00 66.44 303 GLU A O 1
ATOM 2285 N N . THR A 1 304 ? 10.206 8.334 16.757 1.00 58.38 304 THR A N 1
ATOM 2286 C CA . THR A 1 304 ? 10.938 7.331 17.552 1.00 58.38 304 THR A CA 1
ATOM 2287 C C . THR A 1 304 ? 12.436 7.590 17.727 1.00 58.38 304 THR A C 1
ATOM 2289 O O . THR A 1 304 ? 13.035 6.978 18.610 1.00 58.38 304 THR A O 1
ATOM 2292 N N . THR A 1 305 ? 13.069 8.502 16.975 1.00 49.47 305 THR A N 1
ATOM 2293 C CA . THR A 1 305 ? 14.511 8.796 17.130 1.00 49.47 305 THR A CA 1
ATOM 2294 C C . THR A 1 305 ? 14.916 10.155 16.541 1.00 49.47 305 THR A C 1
ATOM 2296 O O . THR A 1 305 ? 14.990 10.292 15.323 1.00 49.47 305 THR A O 1
ATOM 2299 N N . THR A 1 306 ? 15.317 11.094 17.410 1.00 49.44 306 THR A N 1
ATOM 2300 C CA . THR A 1 306 ? 16.178 12.269 17.124 1.00 49.44 306 THR A CA 1
ATOM 2301 C C . THR A 1 306 ? 15.782 13.171 15.948 1.00 49.44 306 THR A C 1
ATOM 2303 O O . THR A 1 306 ? 16.296 12.993 14.850 1.00 49.44 306 THR A O 1
ATOM 2306 N N . GLY A 1 307 ? 15.021 14.231 16.249 1.00 56.34 307 GLY A N 1
ATOM 2307 C CA . GLY A 1 307 ? 14.949 15.466 15.454 1.00 56.34 307 GLY A CA 1
ATOM 2308 C C . GLY A 1 307 ? 14.558 15.303 13.982 1.00 56.34 307 GLY A C 1
ATOM 2309 O O . GLY A 1 307 ? 14.103 14.252 13.537 1.00 56.34 307 GLY A O 1
ATOM 2310 N N . ASP A 1 308 ? 14.734 16.381 13.225 1.00 64.62 308 ASP A N 1
ATOM 2311 C CA . ASP A 1 308 ? 14.527 16.372 11.780 1.00 64.62 308 ASP A CA 1
ATOM 2312 C C . ASP A 1 308 ? 15.589 15.484 11.120 1.00 64.62 308 ASP A C 1
ATOM 2314 O O . ASP A 1 308 ? 16.792 15.640 11.362 1.00 64.62 308 ASP A O 1
ATOM 2318 N N . ARG A 1 309 ? 15.163 14.571 10.242 1.00 75.69 309 ARG A N 1
ATOM 2319 C CA . ARG A 1 309 ? 16.074 13.798 9.390 1.00 75.69 309 ARG A CA 1
ATOM 2320 C C . ARG A 1 309 ? 15.604 13.781 7.950 1.00 75.69 309 ARG A C 1
ATOM 2322 O O . ARG A 1 309 ? 14.474 14.130 7.644 1.00 75.69 309 ARG A O 1
ATOM 2329 N N . GLN A 1 310 ? 16.486 13.369 7.048 1.00 74.88 310 GLN A N 1
ATOM 2330 C CA . GLN A 1 310 ? 16.092 13.178 5.658 1.00 74.88 310 GLN A CA 1
ATOM 2331 C C . GLN A 1 310 ? 15.252 11.915 5.507 1.00 74.88 310 GLN A C 1
ATOM 2333 O O . GLN A 1 310 ? 15.570 10.866 6.087 1.00 74.88 310 GLN A O 1
ATOM 2338 N N . CYS A 1 311 ? 14.189 12.053 4.726 1.00 77.56 311 CYS A N 1
ATOM 2339 C CA . CYS A 1 311 ? 13.193 11.025 4.494 1.00 77.56 311 CYS A CA 1
ATOM 2340 C C . CYS A 1 311 ? 13.224 10.596 3.023 1.00 77.56 311 CYS A C 1
ATOM 2342 O O . CYS A 1 311 ? 13.611 11.366 2.140 1.00 77.56 311 CYS A O 1
ATOM 2344 N N . GLY A 1 312 ? 12.909 9.324 2.777 1.00 81.56 312 GLY A N 1
ATOM 2345 C CA . GLY A 1 312 ? 12.629 8.829 1.426 1.00 81.56 312 GLY A CA 1
ATOM 2346 C C . GLY A 1 312 ? 11.192 9.154 1.020 1.00 81.56 312 GLY A C 1
ATOM 2347 O O . GLY A 1 312 ? 10.403 9.555 1.876 1.00 81.56 312 GLY A O 1
ATOM 2348 N N . GLU A 1 313 ? 10.842 8.930 -0.252 1.00 86.44 313 GLU A N 1
ATOM 2349 C CA . GLU A 1 313 ? 9.492 9.217 -0.767 1.00 86.44 313 GLU A CA 1
ATOM 2350 C C . GLU A 1 313 ? 8.387 8.552 0.083 1.00 86.44 313 GLU A C 1
ATOM 2352 O O . GLU A 1 313 ? 7.452 9.203 0.537 1.00 86.44 313 GLU A O 1
ATOM 2357 N N . ALA A 1 314 ? 8.578 7.280 0.447 1.00 90.81 314 ALA A N 1
ATOM 2358 C CA . ALA A 1 314 ? 7.627 6.506 1.237 1.00 90.81 314 ALA A CA 1
ATOM 2359 C C . ALA A 1 314 ? 7.420 7.081 2.641 1.00 90.81 314 ALA A C 1
ATOM 2361 O O . ALA A 1 314 ? 6.300 7.191 3.125 1.00 90.81 314 ALA A O 1
ATOM 2362 N N . GLU A 1 315 ? 8.517 7.430 3.310 1.00 89.38 315 GLU A N 1
ATOM 2363 C CA . GLU A 1 315 ? 8.478 8.005 4.651 1.00 89.38 315 GLU A CA 1
ATOM 2364 C C . GLU A 1 315 ? 7.796 9.374 4.653 1.00 89.38 315 GLU A C 1
ATOM 2366 O O . GLU A 1 315 ? 7.020 9.680 5.559 1.00 89.38 315 GLU 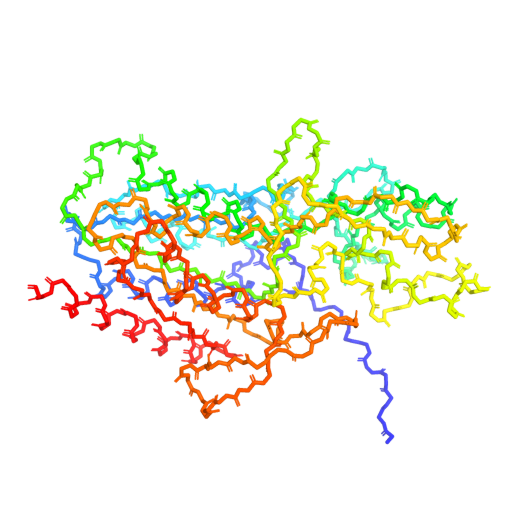A O 1
ATOM 2371 N N . TYR A 1 316 ? 8.059 10.181 3.624 1.00 90.44 316 TYR A N 1
ATOM 2372 C CA . TYR A 1 316 ? 7.438 11.488 3.480 1.00 90.44 316 TYR A CA 1
ATOM 2373 C C . TYR A 1 316 ? 5.918 11.371 3.294 1.00 90.44 316 TYR A C 1
ATOM 2375 O O . TYR A 1 316 ? 5.166 12.039 4.010 1.00 90.44 316 TYR A O 1
ATOM 2383 N N . LEU A 1 317 ? 5.469 10.458 2.425 1.00 94.38 317 LEU A N 1
ATOM 2384 C CA . LEU A 1 317 ? 4.053 10.153 2.229 1.00 94.38 317 LEU A CA 1
ATOM 2385 C C . LEU A 1 317 ? 3.385 9.650 3.513 1.00 94.38 317 LEU A C 1
ATOM 2387 O O . LEU A 1 317 ? 2.350 10.171 3.917 1.00 94.38 317 LEU A O 1
ATOM 2391 N N . LEU A 1 318 ? 3.976 8.667 4.199 1.00 95.62 318 LEU A N 1
ATOM 2392 C CA . LEU A 1 318 ? 3.399 8.119 5.433 1.00 95.62 318 LEU A CA 1
ATOM 2393 C C . LEU A 1 318 ? 3.271 9.182 6.532 1.00 95.62 318 LEU A C 1
ATOM 2395 O O . LEU A 1 318 ? 2.277 9.185 7.263 1.00 95.62 318 LEU A O 1
ATOM 2399 N N . ARG A 1 319 ? 4.228 10.114 6.629 1.00 93.75 319 ARG A N 1
ATOM 2400 C CA . ARG A 1 319 ? 4.122 11.270 7.529 1.00 93.75 319 ARG A CA 1
ATOM 2401 C C . ARG A 1 319 ? 2.952 12.172 7.151 1.00 93.75 319 ARG A C 1
ATOM 2403 O O . ARG A 1 319 ? 2.189 12.545 8.038 1.00 93.75 319 ARG A O 1
ATOM 2410 N N . TYR A 1 320 ? 2.828 12.519 5.870 1.00 95.12 320 TYR A N 1
ATOM 2411 C CA . TYR A 1 320 ? 1.722 13.338 5.378 1.00 95.12 320 TYR A CA 1
ATOM 2412 C C . TYR A 1 320 ? 0.372 12.697 5.724 1.00 95.12 320 TYR A C 1
ATOM 2414 O O . TYR A 1 320 ? -0.466 13.339 6.350 1.00 95.12 320 TYR A O 1
ATOM 2422 N N . ILE A 1 321 ? 0.211 11.404 5.422 1.00 97.69 321 ILE A N 1
ATOM 2423 C CA . ILE A 1 321 ? -1.015 10.643 5.703 1.00 97.69 321 ILE A CA 1
ATOM 2424 C C . ILE A 1 321 ? -1.396 10.712 7.190 1.00 97.69 321 ILE A C 1
ATOM 2426 O O . ILE A 1 321 ? -2.573 10.829 7.511 1.00 97.69 321 ILE A O 1
ATOM 2430 N N . ALA A 1 322 ? -0.421 10.638 8.101 1.00 96.75 322 ALA A N 1
ATOM 2431 C CA . ALA A 1 322 ? -0.706 10.640 9.535 1.00 96.75 322 ALA A CA 1
ATOM 2432 C C . ALA A 1 322 ? -1.000 12.028 10.124 1.00 96.75 322 ALA A C 1
ATOM 2434 O O . ALA A 1 322 ? -1.743 12.117 11.100 1.00 96.75 322 ALA A O 1
ATOM 2435 N N . ARG A 1 323 ? -0.365 13.088 9.599 1.00 93.94 323 ARG A N 1
ATOM 2436 C CA . ARG A 1 323 ? -0.305 14.404 10.270 1.00 93.94 323 ARG A CA 1
ATOM 2437 C C . ARG A 1 323 ? -0.955 15.555 9.528 1.00 93.94 323 ARG A C 1
ATOM 2439 O O . ARG A 1 323 ? -1.278 16.566 10.146 1.00 93.94 323 ARG A O 1
ATOM 2446 N N . ASP A 1 324 ? -1.019 15.444 8.211 1.00 94.88 324 ASP A N 1
ATOM 2447 C CA . ASP A 1 324 ? -1.365 16.561 7.343 1.00 94.88 324 ASP A CA 1
ATOM 2448 C C . ASP A 1 324 ? -2.659 16.277 6.564 1.00 94.88 324 ASP A C 1
ATOM 2450 O O . ASP A 1 324 ? -3.366 17.215 6.188 1.00 94.88 324 ASP A O 1
ATOM 2454 N N . ALA A 1 325 ? -2.987 14.998 6.357 1.00 97.06 325 ALA A N 1
ATOM 2455 C CA . ALA A 1 325 ? -4.113 14.583 5.541 1.00 97.06 325 ALA A CA 1
ATOM 2456 C C . ALA A 1 325 ? -5.453 15.141 6.046 1.00 97.06 325 ALA A C 1
ATOM 2458 O O . ALA A 1 325 ? -5.817 15.019 7.213 1.00 97.06 325 ALA A O 1
ATOM 2459 N N . GLY A 1 326 ? -6.209 15.744 5.137 1.00 96.38 326 GLY A N 1
ATOM 2460 C CA . GLY A 1 326 ? -7.550 16.262 5.364 1.00 96.38 326 GLY A CA 1
ATOM 2461 C C . GLY A 1 326 ? -7.590 17.663 5.970 1.00 96.38 326 GLY A C 1
ATOM 2462 O O . GLY A 1 326 ? -8.686 18.204 6.083 1.00 96.38 326 GLY A O 1
ATOM 2463 N N . ASN A 1 327 ? -6.451 18.289 6.301 1.00 93.56 327 ASN A N 1
ATOM 2464 C CA . ASN A 1 327 ? -6.407 19.640 6.887 1.00 93.56 327 ASN A CA 1
ATOM 2465 C C . ASN A 1 327 ? -7.191 20.683 6.076 1.00 93.56 327 ASN A C 1
ATOM 2467 O O . ASN A 1 327 ? -7.890 21.518 6.653 1.00 93.56 327 ASN A O 1
ATOM 2471 N N . ASP A 1 328 ? -7.111 20.606 4.747 1.00 92.06 328 ASP A N 1
ATOM 2472 C CA . ASP A 1 328 ? -7.806 21.531 3.846 1.00 92.06 328 ASP A CA 1
ATOM 2473 C C . ASP A 1 328 ? -9.317 21.254 3.758 1.00 92.06 328 ASP A C 1
ATOM 2475 O O . ASP A 1 328 ? -10.101 22.148 3.434 1.00 92.06 328 ASP A O 1
ATOM 2479 N N . LEU A 1 329 ? -9.743 20.025 4.067 1.00 93.12 329 LEU A N 1
ATOM 2480 C CA . LEU A 1 329 ? -11.142 19.593 4.021 1.00 93.12 329 LEU A CA 1
ATOM 2481 C C . LEU A 1 329 ? -11.845 19.763 5.373 1.00 93.12 329 LEU A C 1
ATOM 2483 O O . LEU A 1 329 ? -13.025 20.112 5.425 1.00 93.12 329 LEU A O 1
ATOM 2487 N N . ASN A 1 330 ? -11.129 19.514 6.468 1.00 90.31 330 ASN A N 1
ATOM 2488 C CA . ASN A 1 330 ? -11.613 19.651 7.829 1.00 90.31 330 ASN A CA 1
ATOM 2489 C C . ASN A 1 330 ? -10.450 20.030 8.776 1.00 90.31 330 ASN A C 1
ATOM 2491 O O . ASN A 1 330 ? -9.667 19.170 9.179 1.00 90.31 330 ASN A O 1
ATOM 2495 N N . PRO A 1 331 ? -10.354 21.301 9.207 1.00 87.12 331 PRO A N 1
ATOM 2496 C CA . PRO A 1 331 ? -9.257 21.766 10.055 1.00 87.12 331 PRO A CA 1
ATOM 2497 C C . PRO A 1 331 ? -9.363 21.306 11.519 1.00 87.12 331 PRO A C 1
ATOM 2499 O O . PRO A 1 331 ? -8.474 21.615 12.309 1.00 87.12 331 PRO A O 1
ATOM 2502 N N . THR A 1 332 ? -10.444 20.620 11.914 1.00 87.69 332 THR A N 1
ATOM 2503 C CA . THR A 1 332 ? -10.613 20.072 13.272 1.00 87.69 332 THR A CA 1
ATOM 2504 C C . THR A 1 332 ? -10.272 18.587 13.367 1.00 87.69 332 THR A C 1
ATOM 2506 O O . THR A 1 332 ? -10.543 17.984 14.400 1.00 87.69 332 THR A O 1
ATOM 2509 N N . ILE A 1 333 ? -9.704 17.983 12.315 1.00 90.19 333 ILE A N 1
ATOM 2510 C CA . ILE A 1 333 ? -9.297 16.573 12.337 1.00 90.19 333 ILE A CA 1
ATOM 2511 C C . ILE A 1 333 ? -8.299 16.323 13.469 1.00 90.19 333 ILE A C 1
ATOM 2513 O O . ILE A 1 333 ? -7.322 17.053 13.654 1.00 90.19 333 ILE A O 1
ATOM 2517 N N . ASN A 1 334 ? -8.533 15.240 14.202 1.00 89.62 334 ASN A N 1
ATOM 2518 C CA . ASN A 1 334 ? -7.612 14.742 15.199 1.00 89.62 334 ASN A CA 1
ATOM 2519 C C . ASN A 1 334 ? -6.605 13.797 14.534 1.00 89.62 334 ASN A C 1
ATOM 2521 O O . ASN A 1 334 ? -6.865 12.604 14.341 1.00 89.62 334 ASN A O 1
ATOM 2525 N N . HIS A 1 335 ? -5.453 14.357 14.177 1.00 93.44 335 HIS A N 1
ATOM 2526 C CA . HIS A 1 335 ? -4.374 13.644 13.501 1.00 93.44 335 HIS A CA 1
ATOM 2527 C C . HIS A 1 335 ? -3.797 12.492 14.326 1.00 93.44 335 HIS A C 1
ATOM 2529 O O . HIS A 1 335 ? -3.931 12.415 15.554 1.00 93.44 335 HIS A O 1
ATOM 2535 N N . GLY A 1 336 ? -3.179 11.557 13.611 1.00 94.81 336 GLY A N 1
ATOM 2536 C CA . GLY A 1 336 ? -2.410 10.476 14.202 1.00 94.81 336 GLY A CA 1
ATOM 2537 C C . GLY A 1 336 ? -0.921 10.794 14.219 1.00 94.81 336 GLY A C 1
ATOM 2538 O O . GLY A 1 336 ? -0.485 11.945 14.201 1.00 94.81 336 GLY A O 1
ATOM 2539 N N . GLU A 1 337 ? -0.125 9.733 14.263 1.00 94.19 337 GLU A N 1
ATOM 2540 C CA . GLU A 1 337 ? 1.329 9.815 14.330 1.00 94.19 337 GLU A CA 1
ATOM 2541 C C . GLU A 1 337 ? 1.966 8.866 13.314 1.00 94.19 337 GLU A C 1
ATOM 2543 O O . GLU A 1 337 ? 1.430 7.798 13.000 1.00 94.19 337 GLU A O 1
ATOM 2548 N N . TYR A 1 338 ? 3.130 9.277 12.809 1.00 93.88 338 TYR A N 1
ATOM 2549 C CA . TYR A 1 338 ? 3.989 8.436 11.983 1.00 93.88 338 TYR A CA 1
ATOM 2550 C C . TYR A 1 338 ? 5.077 7.803 12.843 1.00 93.88 338 TYR A C 1
ATOM 2552 O O . TYR A 1 338 ? 5.819 8.505 13.541 1.00 93.88 338 TYR A O 1
ATOM 2560 N N . PHE A 1 339 ? 5.231 6.491 12.699 1.00 93.12 339 PHE A N 1
ATOM 2561 C CA . PHE A 1 339 ? 6.263 5.709 13.354 1.00 93.12 339 PHE A CA 1
ATOM 2562 C C . PHE A 1 339 ? 7.144 4.977 12.343 1.00 93.12 339 PHE A C 1
ATOM 2564 O O . PHE A 1 339 ? 6.686 4.503 11.306 1.00 93.12 339 PHE A O 1
ATOM 2571 N N . PHE A 1 340 ? 8.419 4.805 12.689 1.00 92.06 340 PHE A N 1
ATOM 2572 C CA . PHE A 1 340 ? 9.349 3.978 11.925 1.00 92.06 340 PHE A CA 1
ATOM 2573 C C . PHE A 1 340 ? 9.725 2.722 12.714 1.00 92.06 340 PHE A C 1
ATOM 2575 O O . PHE A 1 340 ? 10.257 2.815 13.823 1.00 92.06 340 PHE A O 1
ATOM 2582 N N . ALA A 1 341 ? 9.489 1.554 12.116 1.00 92.19 341 ALA A N 1
ATOM 2583 C CA . ALA A 1 341 ? 9.778 0.243 12.680 1.00 92.19 341 ALA A CA 1
ATOM 2584 C C . ALA A 1 341 ? 10.903 -0.449 11.882 1.00 92.19 341 ALA A C 1
ATOM 2586 O O . ALA A 1 341 ? 10.635 -1.125 10.888 1.00 92.19 341 ALA A O 1
ATOM 2587 N N . PRO A 1 342 ? 12.181 -0.331 12.289 1.00 89.06 342 PRO A N 1
ATOM 2588 C CA . PRO A 1 342 ? 13.283 -1.010 11.604 1.00 89.06 342 PRO A CA 1
ATOM 2589 C C . PRO A 1 342 ? 13.283 -2.533 11.807 1.00 89.06 342 PRO A C 1
ATOM 2591 O O . PRO A 1 342 ? 13.967 -3.241 11.073 1.00 89.06 342 PRO A O 1
ATOM 2594 N N . ASN A 1 343 ? 12.584 -3.034 12.828 1.00 86.38 343 ASN A N 1
ATOM 2595 C CA . ASN A 1 343 ? 12.539 -4.443 13.206 1.00 86.38 343 ASN A CA 1
ATOM 2596 C C . ASN A 1 343 ? 11.271 -4.760 14.021 1.00 86.38 343 ASN A C 1
ATOM 2598 O O . ASN A 1 343 ? 10.543 -3.855 14.435 1.00 86.38 343 ASN A O 1
ATOM 2602 N N . ASN A 1 344 ? 11.057 -6.049 14.290 1.00 85.19 344 ASN A N 1
ATOM 2603 C CA . ASN A 1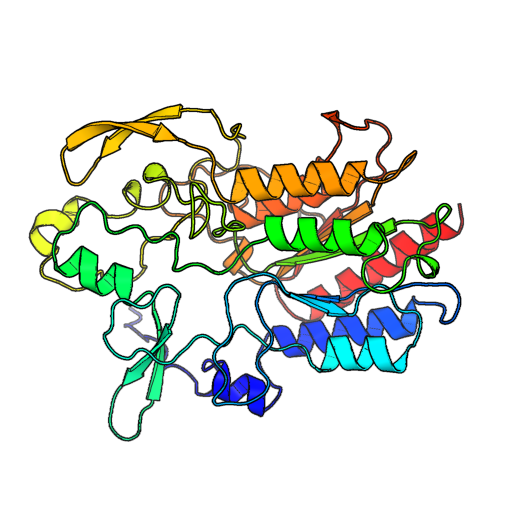 344 ? 9.871 -6.565 14.980 1.00 85.19 344 ASN A CA 1
ATOM 2604 C C . ASN A 1 344 ? 9.726 -6.043 16.418 1.00 85.19 344 ASN A C 1
ATOM 2606 O O . ASN A 1 344 ? 8.617 -5.752 16.847 1.00 85.19 344 ASN A O 1
ATOM 2610 N N . LEU A 1 345 ? 10.832 -5.876 17.155 1.00 87.25 345 LEU A N 1
ATOM 2611 C CA . LEU A 1 345 ? 10.780 -5.373 18.532 1.00 87.25 345 LEU A CA 1
ATOM 2612 C C . LEU A 1 345 ? 10.296 -3.918 18.568 1.00 87.25 345 LEU A C 1
ATOM 2614 O O . LEU A 1 345 ? 9.474 -3.547 19.398 1.00 87.25 345 LEU A O 1
ATOM 2618 N N . THR A 1 346 ? 10.785 -3.082 17.649 1.00 90.19 346 THR A N 1
ATOM 2619 C CA . THR A 1 346 ? 10.297 -1.703 17.536 1.00 90.19 346 THR A CA 1
ATOM 2620 C C . THR A 1 346 ? 8.844 -1.661 17.074 1.00 90.19 346 THR A C 1
ATOM 2622 O O . THR A 1 346 ? 8.090 -0.831 17.570 1.00 90.19 346 THR A O 1
ATOM 2625 N N . LEU A 1 347 ? 8.441 -2.560 16.169 1.00 91.06 347 LEU A N 1
ATOM 2626 C CA . LEU A 1 347 ? 7.054 -2.672 15.722 1.00 91.06 347 LEU A CA 1
ATOM 2627 C C . LEU A 1 347 ? 6.102 -2.946 16.894 1.00 91.06 347 LEU A C 1
ATOM 2629 O O . LEU A 1 347 ? 5.113 -2.236 17.038 1.00 91.06 347 LEU A O 1
ATOM 2633 N N . GLN A 1 348 ? 6.431 -3.911 17.755 1.00 89.81 348 GLN A N 1
ATOM 2634 C CA . GLN A 1 348 ? 5.632 -4.236 18.939 1.00 89.81 348 GLN A CA 1
ATOM 2635 C C . GLN A 1 348 ? 5.437 -3.014 19.849 1.00 89.81 348 GLN A C 1
ATOM 2637 O O . GLN A 1 348 ? 4.305 -2.646 20.154 1.00 89.81 348 GLN A O 1
ATOM 2642 N N . ASN A 1 349 ? 6.526 -2.315 20.184 1.00 91.00 349 ASN A N 1
ATOM 2643 C CA . ASN A 1 349 ? 6.462 -1.107 21.013 1.00 91.00 349 ASN A CA 1
ATOM 2644 C C . ASN A 1 349 ? 5.597 -0.000 20.381 1.00 91.00 349 ASN A C 1
ATOM 2646 O O . ASN A 1 349 ? 4.931 0.747 21.090 1.00 91.00 349 ASN A O 1
ATOM 2650 N N . ILE A 1 350 ? 5.605 0.131 19.050 1.00 92.38 350 ILE A N 1
ATOM 2651 C CA . ILE A 1 350 ? 4.778 1.119 18.343 1.00 92.38 350 ILE A CA 1
ATOM 2652 C C . ILE A 1 350 ? 3.290 0.790 18.484 1.00 92.38 350 ILE A C 1
ATOM 2654 O O . ILE A 1 350 ? 2.495 1.688 18.750 1.00 92.38 350 ILE A O 1
ATOM 2658 N N . PHE A 1 351 ? 2.901 -0.478 18.341 1.00 91.25 351 PHE A N 1
ATOM 2659 C CA . PHE A 1 351 ? 1.507 -0.879 18.534 1.00 91.25 351 PHE A CA 1
ATOM 2660 C C . PHE A 1 351 ? 1.035 -0.655 19.975 1.00 91.25 351 PHE A C 1
ATOM 2662 O O . PHE A 1 351 ? -0.102 -0.230 20.173 1.00 91.25 351 PHE A O 1
ATOM 2669 N N . GLU A 1 352 ? 1.905 -0.841 20.973 1.00 89.31 352 GLU A N 1
ATOM 2670 C CA . GLU A 1 352 ? 1.600 -0.484 22.365 1.00 89.31 352 GLU A CA 1
ATOM 2671 C C . GLU A 1 352 ? 1.354 1.025 22.537 1.00 89.31 352 GLU A C 1
ATOM 2673 O O . GLU A 1 352 ? 0.396 1.417 23.204 1.00 89.31 352 GLU A O 1
ATOM 2678 N N . ILE A 1 353 ? 2.171 1.879 21.907 1.00 91.44 353 ILE A N 1
ATOM 2679 C CA . ILE A 1 353 ? 1.978 3.340 21.925 1.00 91.44 353 ILE A CA 1
ATOM 2680 C C . ILE A 1 353 ? 0.645 3.714 21.266 1.00 91.44 353 ILE A C 1
ATOM 2682 O O . ILE A 1 353 ? -0.135 4.478 21.834 1.00 91.44 353 ILE A O 1
ATOM 2686 N N . ILE A 1 354 ? 0.344 3.145 20.095 1.00 92.06 354 ILE A N 1
ATOM 2687 C CA . ILE A 1 354 ? -0.926 3.382 19.397 1.00 92.06 354 ILE A CA 1
ATOM 2688 C C . ILE A 1 354 ? -2.106 2.952 20.276 1.00 92.06 354 ILE A C 1
ATOM 2690 O O . ILE A 1 354 ? -3.069 3.705 20.414 1.00 92.06 354 ILE A O 1
ATOM 2694 N N . ALA A 1 355 ? -2.023 1.789 20.925 1.00 89.44 355 ALA A N 1
ATOM 2695 C CA . ALA A 1 355 ? -3.060 1.301 21.829 1.00 89.44 355 ALA A CA 1
ATOM 2696 C C . ALA A 1 355 ? -3.302 2.259 23.008 1.00 89.44 355 ALA A C 1
ATOM 2698 O O . ALA A 1 355 ? -4.449 2.580 23.325 1.00 89.44 355 ALA A O 1
ATOM 2699 N N . GLN A 1 356 ? -2.233 2.772 23.622 1.00 88.69 356 GLN A N 1
ATOM 2700 C CA . GLN A 1 356 ? -2.324 3.759 24.703 1.00 88.69 356 GLN A CA 1
ATOM 2701 C C . GLN A 1 356 ? -2.949 5.078 24.228 1.00 88.69 356 GLN A C 1
ATOM 2703 O O . GLN A 1 356 ? -3.815 5.631 24.914 1.00 88.69 356 GLN A O 1
ATOM 2708 N N . ASN A 1 357 ? -2.565 5.556 23.042 1.00 90.12 357 ASN A N 1
ATOM 2709 C CA . ASN A 1 357 ? -3.122 6.772 22.453 1.00 90.12 357 ASN A CA 1
ATOM 2710 C C . ASN A 1 357 ? -4.626 6.620 22.182 1.00 90.12 357 ASN A C 1
ATOM 2712 O O . ASN A 1 357 ? -5.409 7.494 22.552 1.00 90.12 357 ASN A O 1
ATOM 2716 N N . ILE A 1 358 ? -5.049 5.490 21.609 1.00 89.94 358 ILE A N 1
ATOM 2717 C CA . ILE A 1 358 ? -6.467 5.190 21.362 1.00 89.94 358 ILE A CA 1
ATOM 2718 C C . ILE A 1 358 ? -7.241 5.113 22.681 1.00 89.94 358 ILE A C 1
ATOM 2720 O O . ILE A 1 358 ? -8.279 5.757 22.817 1.00 89.94 358 ILE A O 1
ATOM 2724 N N . SER A 1 359 ? -6.728 4.380 23.674 1.00 86.31 359 SER A N 1
ATOM 2725 C CA . SER A 1 359 ? -7.385 4.263 24.981 1.00 86.31 359 SER A CA 1
ATOM 2726 C C . SER A 1 359 ? -7.554 5.619 25.665 1.00 86.31 359 SER A C 1
ATOM 2728 O O . SER A 1 359 ? -8.569 5.836 26.325 1.00 86.31 359 SER A O 1
ATOM 2730 N N . THR A 1 360 ? -6.580 6.520 25.520 1.00 84.88 360 THR A N 1
ATOM 2731 C CA . THR A 1 360 ? -6.661 7.878 26.074 1.00 84.88 360 THR A CA 1
ATOM 2732 C C . THR A 1 360 ? -7.769 8.669 25.383 1.00 84.88 360 THR A C 1
ATOM 2734 O O . THR A 1 360 ? -8.635 9.203 26.069 1.00 84.88 360 THR A O 1
ATOM 2737 N N . LYS A 1 361 ? -7.822 8.649 24.044 1.00 84.94 361 LYS A N 1
ATOM 2738 C CA . LYS A 1 361 ? -8.859 9.347 23.263 1.00 84.94 361 LYS A CA 1
ATOM 2739 C C . LYS A 1 361 ? -10.280 8.845 23.541 1.00 84.94 361 LYS A C 1
ATOM 2741 O O . LYS A 1 361 ? -11.214 9.625 23.477 1.00 84.94 361 LYS A O 1
ATOM 2746 N N . ILE A 1 362 ? -10.459 7.559 23.851 1.00 81.62 362 ILE A N 1
ATOM 2747 C CA . ILE A 1 362 ? -11.777 7.001 24.220 1.00 81.62 362 ILE A CA 1
ATOM 2748 C C . ILE A 1 362 ? -12.233 7.482 25.610 1.00 81.62 362 ILE A C 1
ATOM 2750 O O . ILE A 1 362 ? -13.426 7.476 25.906 1.00 81.62 362 ILE A O 1
ATOM 2754 N N . SER A 1 363 ? -11.293 7.843 26.488 1.00 75.25 363 SER A N 1
ATOM 2755 C CA . SER A 1 363 ? -11.588 8.237 27.872 1.00 75.25 363 SER A CA 1
ATOM 2756 C C . SER A 1 363 ? -11.898 9.726 28.065 1.00 75.25 363 SER A C 1
ATOM 2758 O O . SER A 1 363 ? -12.352 10.102 29.150 1.00 75.25 363 SER A O 1
ATOM 2760 N N . GLU A 1 364 ? -11.641 10.544 27.043 1.00 68.19 364 GLU A N 1
ATOM 2761 C CA . GLU A 1 364 ? -11.972 11.976 26.969 1.00 68.19 364 GLU A CA 1
ATOM 2762 C C . GLU A 1 364 ? -13.412 12.183 26.483 1.00 68.19 364 GLU A C 1
ATOM 2764 O O . GLU A 1 364 ? -14.079 13.094 27.035 1.00 68.19 364 GLU A O 1
#

Sequence (364 aa):
GDSSNSPTPDTGDDPRVCNAADNCQPLRAVKDVAIDFVESLIYFGYDRVAVVAMTGQATDISSAVTRVPYPVLPLSFNEANIINAIDDLKVFQPRICDKTYTPGECLEYFGDPPVFNRPICQIFQLQINAYDPNSDPSSCPSSNIGGMLQLAQNAYSGSGDESNQRTESLWVSVLLASGAANSTTATDEFPNGFCPENTWLGSLNMDDVEHVKAPLSPPLPKLCRDPYPDTRHDPGDTASYTNPLSEVVEVVNIYDADDFARDMADQLAALKSGDGVTIYTIGLGNGVRTQSNGTPTTPCVVETTTGDRQCGEAEYLLRYIARDAGNDLNPTINHGEYFFAPNNLTLQNIFEIIAQNISTKISE

Mean predicted aligned error: 7.09 Å

Solvent-accessible surface area (backbone atoms only — not comparable to full-atom values): 19936 Å² total; per-residue (Å²): 142,81,79,87,76,74,78,74,57,51,72,66,72,33,43,43,53,12,48,69,69,66,59,33,78,67,56,46,58,52,34,55,45,50,44,52,48,45,74,72,66,53,52,74,78,75,44,66,51,61,42,75,34,47,27,25,71,55,89,50,68,84,42,57,38,54,55,51,50,29,80,72,33,48,46,38,46,53,61,69,61,52,47,48,50,48,71,64,64,50,63,69,30,48,38,72,63,80,90,54,88,52,84,32,38,18,41,40,66,46,77,88,76,73,40,64,62,47,79,40,42,52,39,40,57,58,29,51,71,66,69,40,91,80,46,70,54,31,39,34,48,45,38,16,55,18,40,36,35,46,51,51,44,42,33,73,70,19,38,93,42,57,86,63,50,59,93,91,54,91,46,74,46,80,47,78,43,47,44,43,35,19,11,38,65,58,43,94,92,32,75,41,13,42,42,32,63,80,23,38,54,75,51,57,63,69,91,43,63,90,48,60,88,48,79,84,66,79,80,68,58,66,57,21,28,59,53,51,70,91,60,83,52,51,90,82,37,67,43,84,40,68,40,83,88,76,70,47,77,45,79,39,56,66,34,32,10,46,35,46,24,50,55,26,28,21,52,36,19,42,66,39,84,72,44,21,30,22,26,31,23,35,35,39,36,69,51,12,57,52,60,55,85,86,36,73,81,42,78,42,78,47,79,81,62,79,61,76,38,78,36,10,48,22,43,49,49,38,39,38,48,7,63,52,38,14,45,93,78,34,80,61,46,45,62,37,50,38,41,74,19,77,45,68,71,51,40,45,56,49,53,52,50,52,48,51,52,52,54,52,64,73,73,109

Foldseek 3Di:
DDDDDPDQDDCLNQLLSCLQVVNNPPLSLVLVLVLVLCVPFPDQPPAWDWDKDLWDAAPHSQGATALAIDGLGFTDRDSVSVSVSSSNHGDHHHDADPLDLDFEWHWDFDDVVTDTDDIDGNQLQVCLLVVNLPSANLRYDRRQLLSRLVVLLVSQCAPPHNVSHDQPDQAEAEAEDAAAFQYHDADPVRNSGDFKCVQFQVQPDCVCVVVSNDRPDPPHAPGQGQLELVDADDQPDWDFDQRSSPRDTDIIGRHTSLNSNLVSLQCQLLVHPAQGYAYEYEHEACNFQDAGVNRDWDWDDADPDDDIDTGHSNQSSRQCSQAPHNCVVDVRHDGHHYHYHNDSVSVSVVSVVVSVVSVVVVVD